Protein AF-A0A2N2FDG4-F1 (afdb_monomer)

Mean predicted aligned error: 5.02 Å

Solvent-accessible surface area (backbone atoms only — not comparable to full-atom values): 13632 Å² total; per-residue (Å²): 111,77,69,48,66,60,47,51,73,39,93,90,40,85,66,73,84,69,50,58,74,40,68,66,36,45,50,49,55,46,50,56,42,58,74,66,74,50,58,37,58,68,45,73,49,63,75,67,70,79,51,71,39,48,73,92,74,51,50,70,65,56,46,47,56,32,33,39,41,39,37,50,9,47,50,50,49,49,62,70,46,37,68,35,21,53,75,58,37,15,35,39,36,40,60,53,26,46,38,28,79,47,79,54,87,37,29,40,49,36,20,55,28,23,34,49,38,50,54,51,50,56,50,51,30,69,70,37,41,87,66,56,31,47,53,30,40,35,24,38,46,53,50,48,55,72,65,42,61,55,49,53,51,54,60,72,74,51,78,83,81,50,93,58,42,67,54,42,49,30,52,48,54,52,48,37,52,45,22,71,74,69,28,45,59,58,65,63,55,52,53,50,53,50,43,59,73,63,47,94,80,51,67,59,64,42,70,52,43,96,60,47,64,60,62,54,50,63,73,70,53,57,66,74,57,52,49,52,53,51,54,52,48,51,54,53,44,34,53,52,48,51,52,55,57,62,77,76,110

Structure (mmCIF, N/CA/C/O backbone):
data_AF-A0A2N2FDG4-F1
#
_entry.id   AF-A0A2N2FDG4-F1
#
loop_
_atom_site.group_PDB
_atom_site.id
_atom_site.type_symbol
_atom_site.label_atom_id
_atom_site.label_alt_id
_atom_site.label_comp_id
_atom_site.label_asym_id
_atom_site.label_entity_id
_atom_site.label_seq_id
_atom_site.pdbx_PDB_ins_code
_atom_site.Cartn_x
_atom_site.Cartn_y
_atom_site.Cartn_z
_atom_site.occupancy
_atom_site.B_iso_or_equiv
_atom_site.auth_seq_id
_atom_site.auth_comp_id
_atom_site.auth_asym_id
_atom_site.auth_atom_id
_atom_site.pdbx_PDB_model_num
ATOM 1 N N . MET A 1 1 ? 16.309 8.785 11.916 1.00 48.75 1 MET A N 1
ATOM 2 C CA . MET A 1 1 ? 16.326 9.669 13.108 1.00 48.75 1 MET A CA 1
ATOM 3 C C . MET A 1 1 ? 15.890 11.119 12.853 1.00 48.75 1 MET A C 1
ATOM 5 O O . MET A 1 1 ? 14.956 11.542 13.519 1.00 48.75 1 MET A O 1
ATOM 9 N N . ARG A 1 2 ? 16.463 11.888 11.902 1.00 60.16 2 ARG A N 1
ATOM 10 C CA . ARG A 1 2 ? 16.090 13.318 11.699 1.00 60.16 2 ARG A CA 1
ATOM 11 C C . ARG A 1 2 ? 14.593 13.583 11.432 1.00 60.16 2 ARG A C 1
ATOM 13 O O . ARG A 1 2 ? 14.072 14.580 11.913 1.00 60.16 2 ARG A O 1
ATOM 20 N N . ALA A 1 3 ? 13.898 12.699 10.709 1.00 70.38 3 ALA A N 1
ATOM 21 C CA . ALA A 1 3 ? 12.473 12.872 10.394 1.00 70.38 3 ALA A CA 1
ATOM 22 C C . ALA A 1 3 ? 11.545 12.678 11.611 1.00 70.38 3 ALA A C 1
ATOM 24 O O . ALA A 1 3 ? 10.598 13.440 11.784 1.00 70.38 3 ALA A O 1
ATOM 25 N N . LEU A 1 4 ? 11.839 11.708 12.487 1.00 78.75 4 LEU A N 1
ATOM 26 C CA . LEU A 1 4 ? 11.032 11.455 13.689 1.00 78.75 4 LEU A CA 1
ATOM 27 C C . LEU A 1 4 ? 11.131 12.626 14.679 1.00 78.75 4 LEU A C 1
ATOM 29 O O . LEU A 1 4 ? 10.112 13.080 15.187 1.00 78.75 4 LEU A O 1
ATOM 33 N N . GLY A 1 5 ? 12.331 13.186 14.866 1.00 76.88 5 GLY A N 1
ATOM 34 C CA . GLY A 1 5 ? 12.539 14.351 15.737 1.00 76.88 5 GLY A CA 1
ATOM 35 C C . GLY A 1 5 ? 11.880 15.648 15.243 1.00 76.88 5 GLY A C 1
ATOM 36 O O . GLY A 1 5 ? 11.676 16.573 16.023 1.00 76.88 5 GLY A O 1
ATOM 37 N N . ALA A 1 6 ? 11.531 15.744 13.956 1.00 82.94 6 ALA A N 1
ATOM 38 C CA . ALA A 1 6 ? 10.740 16.865 13.448 1.00 82.94 6 ALA A 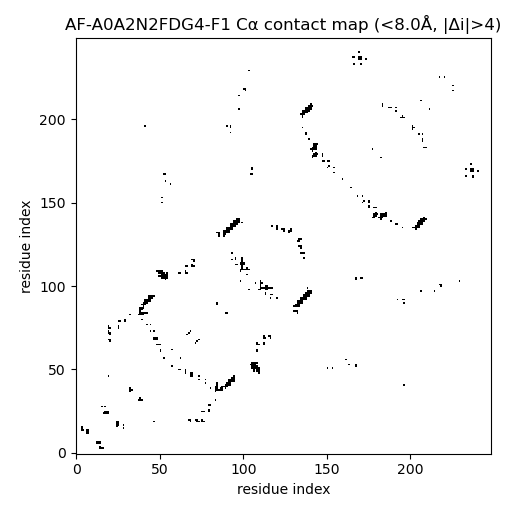CA 1
ATOM 39 C C . ALA A 1 6 ? 9.247 16.703 13.779 1.00 82.94 6 ALA A C 1
ATOM 41 O O . ALA A 1 6 ? 8.579 17.686 14.092 1.00 82.94 6 ALA A O 1
ATOM 42 N N . LEU A 1 7 ? 8.734 15.468 13.741 1.00 85.25 7 LEU A N 1
ATOM 43 C CA . LEU A 1 7 ? 7.332 15.156 14.029 1.00 85.25 7 LEU A CA 1
ATOM 44 C C . LEU A 1 7 ? 6.990 15.307 15.514 1.00 85.25 7 LEU A C 1
ATOM 46 O O . LEU A 1 7 ? 5.901 15.790 15.822 1.00 85.25 7 LEU A O 1
ATOM 50 N N . SER A 1 8 ? 7.928 14.980 16.411 1.00 83.75 8 SER A N 1
ATOM 51 C CA . SER A 1 8 ? 7.757 15.105 17.868 1.00 83.75 8 SER A CA 1
ATOM 52 C C . SER A 1 8 ? 7.554 16.543 18.357 1.00 83.75 8 SER A C 1
ATOM 54 O O . SER A 1 8 ? 7.166 16.746 19.502 1.00 83.75 8 SER A O 1
ATOM 56 N N . LYS A 1 9 ? 7.784 17.550 17.504 1.00 87.81 9 LYS A N 1
ATOM 57 C CA . LYS A 1 9 ? 7.481 18.957 17.811 1.00 87.81 9 LYS A CA 1
ATOM 58 C C . LYS A 1 9 ? 5.978 19.242 17.891 1.00 87.81 9 LYS A C 1
ATOM 60 O O . LYS A 1 9 ? 5.591 20.269 18.435 1.00 87.81 9 LYS A O 1
ATOM 65 N N . ASN A 1 10 ? 5.135 18.362 17.348 1.00 90.38 10 ASN A N 1
ATOM 66 C CA . ASN A 1 10 ? 3.683 18.481 17.445 1.00 90.38 10 ASN A CA 1
ATOM 67 C C . ASN A 1 10 ? 3.194 17.677 18.652 1.00 90.38 10 ASN A C 1
ATOM 69 O O . ASN A 1 10 ? 3.339 16.458 18.672 1.00 90.38 10 ASN A O 1
ATOM 73 N N . SER A 1 11 ? 2.554 18.336 19.620 1.00 90.12 11 SER A N 1
ATOM 74 C CA . SER A 1 11 ? 2.078 17.707 20.866 1.00 90.12 11 SER A CA 1
ATOM 75 C C . SER A 1 11 ? 1.112 16.535 20.651 1.00 90.12 11 SER A C 1
ATOM 77 O O . SER A 1 11 ? 1.064 15.617 21.464 1.00 90.12 11 SER A O 1
ATOM 79 N N . ASN A 1 12 ? 0.380 16.533 19.534 1.00 90.62 12 ASN A N 1
ATOM 80 C CA . ASN A 1 12 ? -0.585 15.488 19.180 1.00 90.62 12 ASN A CA 1
ATOM 81 C C . ASN A 1 12 ? 0.017 14.359 18.320 1.00 90.62 12 ASN A C 1
ATOM 83 O O . ASN A 1 12 ? -0.726 13.520 17.811 1.00 90.62 12 ASN A O 1
ATOM 87 N N . ILE A 1 13 ? 1.340 14.333 18.115 1.00 92.81 13 ILE A N 1
ATOM 88 C CA . ILE A 1 13 ? 2.025 13.313 17.313 1.00 92.81 13 ILE A CA 1
ATOM 89 C C . ILE A 1 13 ? 3.085 12.618 18.165 1.00 92.81 13 ILE A C 1
ATOM 91 O O . ILE A 1 13 ? 4.060 13.225 18.598 1.00 92.81 13 ILE A O 1
ATOM 95 N N . THR A 1 14 ? 2.931 11.306 18.341 1.00 91.44 14 THR A N 1
ATOM 96 C CA . THR A 1 14 ? 3.971 10.438 18.909 1.00 91.44 14 THR A CA 1
ATOM 97 C C . THR A 1 14 ? 4.660 9.686 17.764 1.00 91.44 14 THR A C 1
ATOM 99 O O . THR A 1 14 ? 4.075 8.735 17.245 1.00 91.44 14 THR A O 1
ATOM 102 N N . PRO A 1 15 ? 5.858 10.098 17.314 1.00 93.12 15 PRO A N 1
ATOM 103 C CA . PRO A 1 15 ? 6.593 9.356 16.298 1.00 93.12 15 PRO A CA 1
ATOM 104 C C . PRO A 1 15 ? 7.181 8.072 16.894 1.00 93.12 15 PRO A C 1
ATOM 106 O O . PRO A 1 15 ? 7.820 8.112 17.942 1.00 93.12 15 PRO A O 1
ATOM 109 N N . VAL A 1 16 ? 6.999 6.950 16.200 1.00 92.69 16 VAL A N 1
ATOM 110 C CA . VAL A 1 16 ? 7.550 5.641 16.578 1.00 92.69 16 VAL A CA 1
ATOM 111 C C . VAL A 1 16 ? 8.266 5.059 15.364 1.00 92.69 16 VAL A C 1
ATOM 113 O O . VAL A 1 16 ? 7.766 5.157 14.241 1.00 92.69 16 VAL A O 1
ATOM 116 N N . GLN A 1 17 ? 9.462 4.513 15.573 1.00 93.69 17 GLN A N 1
ATOM 117 C CA . GLN A 1 17 ? 10.154 3.734 14.550 1.00 93.69 17 GLN A CA 1
ATOM 118 C C . GLN A 1 17 ? 9.449 2.376 14.444 1.00 93.69 17 GLN A C 1
ATOM 120 O O . GLN A 1 17 ? 9.225 1.737 15.464 1.00 93.69 17 GLN A O 1
ATOM 125 N N . LEU A 1 18 ? 9.050 1.985 13.234 1.00 96.19 18 LEU A N 1
ATOM 126 C CA . LEU A 1 18 ? 8.330 0.737 12.994 1.00 96.19 18 LEU A CA 1
ATOM 127 C C . LEU A 1 18 ? 8.730 0.159 11.637 1.00 96.19 18 LEU A C 1
ATOM 129 O O . LEU A 1 18 ? 8.370 0.718 10.595 1.00 96.19 18 LEU A O 1
ATOM 133 N N . ASP A 1 19 ? 9.429 -0.969 11.656 1.00 97.50 19 ASP A N 1
ATOM 134 C CA . ASP A 1 19 ? 9.476 -1.918 10.554 1.00 97.50 19 ASP A CA 1
ATOM 135 C C . ASP A 1 19 ? 8.313 -2.913 10.693 1.00 97.50 19 ASP A C 1
ATOM 137 O O . ASP A 1 19 ? 8.211 -3.661 11.658 1.00 97.50 19 ASP A O 1
ATOM 141 N N . VAL A 1 20 ? 7.403 -2.930 9.716 1.00 97.69 20 VAL A N 1
ATOM 142 C CA . VAL A 1 20 ? 6.226 -3.820 9.733 1.00 97.69 20 VAL A CA 1
ATOM 143 C C . VAL A 1 20 ? 6.581 -5.299 9.542 1.00 97.69 20 VAL A C 1
ATOM 145 O O . VAL A 1 20 ? 5.705 -6.151 9.663 1.00 97.69 20 VAL A O 1
ATOM 148 N N . THR A 1 21 ? 7.833 -5.602 9.205 1.00 97.31 21 THR A N 1
ATOM 149 C CA . THR A 1 21 ? 8.363 -6.965 9.077 1.00 97.31 21 THR A CA 1
ATOM 150 C C . THR A 1 21 ? 9.022 -7.451 10.371 1.00 97.31 21 THR A C 1
ATOM 152 O O . THR A 1 21 ? 9.197 -8.656 10.551 1.00 97.31 21 THR A O 1
ATOM 155 N N . ASP A 1 22 ? 9.319 -6.536 11.300 1.00 98.06 22 ASP A N 1
ATOM 156 C CA . ASP A 1 22 ? 9.964 -6.828 12.575 1.00 98.06 22 ASP A CA 1
ATOM 157 C C . ASP A 1 22 ? 8.929 -6.978 13.703 1.00 98.06 22 ASP A C 1
ATOM 159 O O . ASP A 1 22 ? 8.072 -6.124 13.946 1.00 98.06 22 ASP A O 1
ATOM 163 N N . ARG A 1 23 ? 8.993 -8.109 14.408 1.00 96.19 23 ARG A N 1
ATOM 164 C CA . ARG A 1 23 ? 8.030 -8.445 15.465 1.00 96.19 23 ARG A CA 1
ATOM 165 C C . ARG A 1 23 ? 8.235 -7.638 16.741 1.00 96.19 23 ARG A C 1
ATOM 167 O O . ARG A 1 23 ? 7.249 -7.380 17.431 1.00 96.19 23 ARG A O 1
ATOM 174 N N . GLU A 1 24 ? 9.467 -7.254 17.049 1.00 97.44 24 GLU A N 1
ATOM 175 C CA . GLU A 1 24 ? 9.793 -6.465 18.234 1.00 97.44 24 GLU A CA 1
ATOM 176 C C . GLU A 1 24 ? 9.335 -5.018 18.055 1.00 97.44 24 GLU A C 1
ATOM 178 O O . GLU A 1 24 ? 8.702 -4.466 18.957 1.00 97.44 24 GLU A O 1
ATOM 183 N N . ASP A 1 25 ? 9.522 -4.444 16.863 1.00 97.94 25 ASP A N 1
ATOM 184 C CA . ASP A 1 25 ? 8.983 -3.119 16.529 1.00 97.94 25 ASP A CA 1
ATOM 185 C C . ASP A 1 25 ? 7.445 -3.100 16.643 1.00 97.94 25 ASP A C 1
ATOM 187 O O . ASP A 1 25 ? 6.852 -2.179 17.218 1.00 97.94 25 ASP A O 1
ATOM 191 N N . ILE A 1 26 ? 6.768 -4.146 16.151 1.00 98.00 26 ILE A N 1
ATOM 192 C CA . ILE A 1 26 ? 5.311 -4.296 16.297 1.00 98.00 26 ILE A CA 1
ATOM 193 C C . ILE A 1 26 ? 4.910 -4.425 17.778 1.00 98.00 26 ILE A C 1
ATOM 195 O O . ILE A 1 26 ? 3.921 -3.819 18.209 1.00 98.00 26 ILE A O 1
ATOM 199 N N . ALA A 1 27 ? 5.654 -5.205 18.566 1.00 96.81 27 ALA A N 1
ATOM 200 C CA . ALA A 1 27 ? 5.398 -5.386 19.992 1.00 96.81 27 ALA A CA 1
ATOM 201 C C . ALA A 1 27 ? 5.594 -4.084 20.787 1.00 96.81 27 ALA A C 1
ATOM 203 O O . ALA A 1 27 ? 4.813 -3.803 21.697 1.00 96.81 27 ALA A O 1
ATOM 204 N N . GLU A 1 28 ? 6.580 -3.261 20.425 1.00 96.50 28 GLU A N 1
ATOM 205 C CA . GLU A 1 28 ? 6.786 -1.926 20.993 1.00 96.50 28 GLU A CA 1
ATOM 206 C C . GLU A 1 28 ? 5.587 -1.013 20.712 1.00 96.50 28 GLU A C 1
ATOM 208 O O . GLU A 1 28 ? 5.011 -0.446 21.641 1.00 96.50 28 GLU A O 1
ATOM 213 N N . VAL A 1 29 ? 5.129 -0.932 19.458 1.00 96.00 29 VAL A N 1
ATOM 214 C CA . VAL A 1 29 ? 3.942 -0.133 19.099 1.00 96.00 29 VAL A CA 1
ATOM 215 C C . VAL A 1 29 ? 2.707 -0.590 19.878 1.00 96.00 29 VAL A C 1
ATOM 217 O O . VAL A 1 29 ? 1.938 0.245 20.365 1.00 96.00 29 VAL A O 1
ATOM 220 N N . LYS A 1 30 ? 2.529 -1.905 20.042 1.00 96.50 30 LYS A N 1
ATOM 221 C CA . LYS A 1 30 ? 1.459 -2.474 20.868 1.00 96.50 30 LYS A CA 1
ATOM 222 C C . LYS A 1 30 ? 1.563 -2.008 22.323 1.00 96.50 30 LYS A C 1
ATOM 224 O O . LYS A 1 30 ? 0.574 -1.495 22.841 1.00 96.50 30 LYS A O 1
ATOM 229 N N . ARG A 1 31 ? 2.743 -2.097 22.949 1.00 96.56 31 ARG A N 1
ATOM 230 C CA . ARG A 1 31 ? 2.974 -1.624 24.329 1.00 96.56 31 ARG A CA 1
ATOM 231 C C . ARG A 1 31 ? 2.698 -0.127 24.488 1.00 96.56 31 ARG A C 1
ATOM 233 O O . ARG A 1 31 ? 2.108 0.280 25.484 1.00 96.56 31 ARG A O 1
ATOM 240 N N . ILE A 1 32 ? 3.057 0.691 23.497 1.00 94.56 32 ILE A N 1
ATOM 241 C CA . ILE A 1 32 ? 2.773 2.135 23.502 1.00 94.56 32 ILE A CA 1
ATOM 242 C C . ILE A 1 32 ? 1.263 2.405 23.496 1.00 94.56 32 ILE A C 1
ATOM 244 O O . ILE A 1 32 ? 0.792 3.278 24.226 1.00 94.56 32 ILE A O 1
ATOM 248 N N . ILE A 1 33 ? 0.494 1.685 22.673 1.00 94.69 33 ILE A N 1
ATOM 249 C CA . ILE A 1 33 ? -0.968 1.840 22.612 1.00 94.69 33 ILE A CA 1
ATOM 250 C C . ILE A 1 33 ? -1.613 1.344 23.912 1.00 94.69 33 ILE A C 1
ATOM 252 O O . ILE A 1 33 ? -2.457 2.043 24.470 1.00 94.69 33 ILE A O 1
ATOM 256 N N . GLU A 1 34 ? -1.167 0.197 24.434 1.00 95.44 34 GLU A N 1
ATOM 257 C CA . GLU A 1 34 ? -1.611 -0.345 25.726 1.00 95.44 34 GLU A CA 1
ATOM 258 C C . GLU A 1 34 ? -1.374 0.644 26.870 1.00 95.44 34 GLU A C 1
ATOM 260 O O . GLU A 1 34 ? -2.292 0.926 27.636 1.00 95.44 34 GLU A O 1
ATOM 265 N N . GLY A 1 35 ? -0.176 1.231 26.949 1.00 95.00 35 GLY A N 1
ATOM 266 C CA . GLY A 1 35 ? 0.190 2.189 27.994 1.00 95.00 35 GLY A CA 1
ATOM 267 C C . GLY A 1 35 ? -0.625 3.485 27.970 1.00 95.00 35 GLY A C 1
ATOM 268 O O . GLY A 1 35 ? -0.767 4.135 29.003 1.00 95.00 35 GLY A O 1
ATOM 269 N N . LYS A 1 36 ? -1.210 3.855 26.822 1.00 91.56 36 LYS A N 1
ATOM 270 C CA . LYS A 1 36 ? -2.145 4.991 26.738 1.00 91.56 36 LYS A CA 1
ATOM 271 C C . LYS A 1 36 ? -3.517 4.664 27.331 1.00 91.56 36 LYS A C 1
ATOM 273 O O . LYS A 1 36 ? -4.281 5.585 27.602 1.00 91.56 36 LYS A O 1
ATOM 278 N N . GLY A 1 37 ? -3.862 3.382 27.483 1.00 89.94 37 GLY A N 1
ATOM 279 C CA . GLY A 1 37 ? -5.186 2.936 27.934 1.00 89.94 37 GLY A CA 1
ATOM 280 C C . GLY A 1 37 ? -6.325 3.302 26.974 1.00 89.94 37 GLY A C 1
ATOM 281 O O . GLY A 1 37 ? -7.498 3.115 27.290 1.00 89.94 37 GLY A O 1
ATOM 282 N N . THR A 1 38 ? -5.992 3.832 25.796 1.00 85.94 38 THR A N 1
ATOM 283 C CA . THR A 1 38 ? -6.942 4.197 24.749 1.00 85.94 38 THR A CA 1
ATOM 284 C C . THR A 1 38 ? -7.005 3.078 23.722 1.00 85.94 38 THR A C 1
ATOM 286 O O . THR A 1 38 ? -5.963 2.589 23.286 1.00 85.94 38 THR A O 1
ATOM 289 N N . GLY A 1 39 ? -8.203 2.720 23.257 1.00 94.00 39 GLY A N 1
ATOM 290 C CA . GLY A 1 39 ? -8.316 1.903 22.047 1.00 94.00 39 GLY A CA 1
ATOM 291 C C . GLY A 1 39 ? -7.750 2.623 20.812 1.00 94.00 39 GLY A C 1
ATOM 292 O O . GLY A 1 39 ? -7.376 3.796 20.864 1.00 94.00 39 GLY A O 1
ATOM 293 N N . LEU A 1 40 ? -7.710 1.934 19.671 1.00 97.38 40 LEU A N 1
ATOM 294 C CA . LEU A 1 40 ? -7.144 2.462 18.428 1.00 97.38 40 LEU A CA 1
ATOM 295 C C . LEU A 1 40 ? -8.254 2.791 17.429 1.00 97.38 40 LEU A C 1
ATOM 297 O O . LEU A 1 40 ? -8.765 1.918 16.734 1.00 97.38 40 LEU A O 1
ATOM 301 N N . PHE A 1 41 ? -8.619 4.069 17.319 1.00 97.69 41 PHE A N 1
ATOM 302 C CA . PHE A 1 41 ? -9.713 4.477 16.430 1.00 97.69 41 PHE A CA 1
ATOM 303 C C . PHE A 1 41 ? -9.429 4.197 14.946 1.00 97.69 41 PHE A C 1
ATOM 305 O O . PHE A 1 41 ? -10.341 3.848 14.196 1.00 97.69 41 PHE A O 1
ATOM 312 N N . GLY A 1 42 ? -8.177 4.342 14.510 1.00 97.75 42 GLY A N 1
ATOM 313 C CA . GLY A 1 42 ? -7.795 4.195 13.111 1.00 97.75 42 GLY A CA 1
ATOM 314 C C . GLY A 1 42 ? -6.418 3.566 12.945 1.00 97.75 42 GLY A C 1
ATOM 315 O O . GLY A 1 42 ? -5.457 4.027 13.553 1.00 97.75 42 GLY A O 1
ATOM 316 N N . LEU A 1 43 ? -6.316 2.566 12.072 1.00 98.50 43 LEU A N 1
ATOM 317 C CA . LEU A 1 43 ? -5.058 2.023 11.561 1.00 98.50 43 LEU A CA 1
ATOM 318 C C . LEU A 1 43 ? -4.950 2.344 10.069 1.00 98.50 43 LEU A C 1
ATOM 320 O O . LEU A 1 43 ? -5.849 2.005 9.305 1.00 98.50 43 LEU A O 1
ATOM 324 N N . VAL A 1 44 ? -3.851 2.966 9.639 1.00 98.62 44 VAL A N 1
ATOM 325 C CA . VAL A 1 44 ? -3.569 3.210 8.216 1.00 98.62 44 VAL A CA 1
ATOM 326 C C . VAL A 1 44 ? -2.373 2.362 7.795 1.00 98.62 44 VAL A C 1
ATOM 328 O O . VAL A 1 44 ? -1.222 2.717 8.042 1.00 98.62 44 VAL A O 1
ATOM 331 N N . ASN A 1 45 ? -2.648 1.247 7.124 1.00 98.56 45 ASN A N 1
ATOM 332 C CA . ASN A 1 45 ? -1.636 0.381 6.529 1.00 98.56 45 ASN A CA 1
ATOM 333 C C . ASN A 1 45 ? -1.092 1.031 5.250 1.00 98.56 45 ASN A C 1
ATOM 335 O O . ASN A 1 45 ? -1.578 0.778 4.147 1.00 98.56 45 ASN A O 1
ATOM 339 N N . ASN A 1 46 ? -0.116 1.927 5.426 1.00 97.50 46 ASN A N 1
ATOM 340 C CA . ASN A 1 46 ? 0.512 2.699 4.349 1.00 97.50 46 ASN A CA 1
ATOM 341 C C . ASN A 1 46 ? 1.892 2.175 3.925 1.00 97.50 46 ASN A C 1
ATOM 343 O O . ASN A 1 46 ? 2.320 2.454 2.805 1.00 97.50 46 ASN A O 1
ATOM 347 N N . ALA A 1 47 ? 2.603 1.467 4.808 1.00 95.44 47 ALA A N 1
ATOM 348 C CA . ALA A 1 47 ? 3.936 0.955 4.508 1.00 95.44 47 ALA A CA 1
ATOM 349 C C . ALA A 1 47 ? 3.915 0.114 3.222 1.00 95.44 47 ALA A C 1
ATOM 351 O O . ALA A 1 47 ? 3.025 -0.709 3.008 1.00 95.44 47 ALA A O 1
ATOM 352 N N . GLY A 1 48 ? 4.885 0.356 2.346 1.00 93.69 48 GLY A N 1
ATOM 353 C CA . GLY A 1 48 ? 4.983 -0.357 1.087 1.00 93.69 48 GLY A CA 1
ATOM 354 C C . GLY A 1 48 ? 6.277 -0.057 0.351 1.00 93.69 48 GLY A C 1
ATOM 355 O O . GLY A 1 48 ? 6.797 1.060 0.395 1.00 93.69 48 GLY A O 1
ATOM 356 N N . ILE A 1 49 ? 6.776 -1.068 -0.346 1.00 92.94 49 ILE A N 1
ATOM 357 C CA . ILE A 1 49 ? 7.914 -0.980 -1.255 1.00 92.94 49 ILE A CA 1
ATOM 358 C C . ILE A 1 49 ? 7.503 -1.399 -2.665 1.00 92.94 49 ILE A C 1
ATOM 360 O O . ILE A 1 49 ? 6.424 -1.963 -2.892 1.00 92.94 49 ILE A O 1
ATOM 364 N N . THR A 1 50 ? 8.391 -1.117 -3.612 1.00 90.81 50 THR A N 1
ATOM 365 C CA . THR A 1 50 ? 8.246 -1.490 -5.014 1.00 90.81 50 THR A CA 1
ATOM 366 C C . THR A 1 50 ? 9.556 -2.088 -5.497 1.00 90.81 50 THR A C 1
ATOM 368 O O . THR A 1 50 ? 10.582 -1.410 -5.527 1.00 90.81 50 THR A O 1
ATOM 371 N N . LYS A 1 51 ? 9.497 -3.353 -5.895 1.00 88.94 51 LYS A N 1
ATOM 372 C CA . LYS A 1 51 ? 10.502 -4.051 -6.686 1.00 88.94 51 LYS A CA 1
ATOM 373 C C . LYS A 1 51 ? 10.040 -4.040 -8.142 1.00 88.94 51 LYS A C 1
ATOM 375 O O . LYS A 1 51 ? 8.948 -4.520 -8.457 1.00 88.94 51 LYS A O 1
ATOM 380 N N . ALA A 1 52 ? 10.842 -3.425 -9.003 1.00 87.00 52 ALA A N 1
ATOM 381 C CA . ALA A 1 52 ? 10.609 -3.359 -10.441 1.00 87.00 52 ALA A CA 1
ATOM 382 C C . ALA A 1 52 ? 11.523 -4.356 -11.162 1.00 87.00 52 ALA A C 1
ATOM 384 O O . ALA A 1 52 ? 12.610 -4.664 -10.684 1.00 87.00 52 ALA A O 1
ATOM 385 N N . GLY A 1 53 ? 11.070 -4.852 -12.306 1.00 87.19 53 GLY A N 1
ATOM 386 C CA . GLY A 1 53 ? 11.780 -5.836 -13.113 1.00 87.19 53 GLY A CA 1
ATOM 387 C C . GLY A 1 53 ? 10.825 -6.683 -13.946 1.00 87.19 53 GLY A C 1
ATOM 388 O O . GLY A 1 53 ? 9.634 -6.812 -13.634 1.00 87.19 53 GLY A O 1
ATOM 389 N N . ALA A 1 54 ? 11.342 -7.261 -15.029 1.00 91.12 54 ALA A N 1
ATOM 390 C CA . ALA A 1 54 ? 10.626 -8.308 -15.743 1.00 91.12 54 ALA A CA 1
ATOM 391 C C . ALA A 1 54 ? 10.478 -9.522 -14.824 1.00 91.12 54 ALA A C 1
ATOM 393 O O . ALA A 1 54 ? 11.435 -9.918 -14.170 1.00 91.12 54 ALA A O 1
ATOM 394 N N . LEU A 1 55 ? 9.294 -10.138 -14.782 1.00 92.00 55 LEU A N 1
ATOM 395 C CA . LEU A 1 55 ? 9.048 -11.272 -13.882 1.00 92.00 55 LEU A CA 1
ATOM 396 C C . LEU A 1 55 ? 10.007 -12.449 -14.115 1.00 92.00 55 LEU A C 1
ATOM 398 O O . LEU A 1 55 ? 10.252 -13.198 -13.181 1.00 92.00 55 LEU A O 1
ATOM 402 N N . MET A 1 56 ? 10.544 -12.600 -15.329 1.00 93.81 56 MET A N 1
ATOM 403 C CA . MET A 1 56 ? 11.516 -13.651 -15.662 1.00 93.81 56 MET A CA 1
ATOM 404 C C . MET A 1 56 ? 12.946 -13.338 -15.198 1.00 93.81 56 MET A C 1
ATOM 406 O O . MET A 1 56 ? 13.769 -14.244 -15.174 1.00 93.81 56 MET A O 1
ATOM 410 N N . ASP A 1 57 ? 13.225 -12.093 -14.800 1.00 91.06 57 ASP A N 1
ATOM 411 C CA . ASP A 1 57 ? 14.532 -11.668 -14.275 1.00 91.06 57 ASP A CA 1
ATOM 412 C C . ASP A 1 57 ? 14.508 -11.434 -12.756 1.00 91.06 57 ASP A C 1
ATOM 414 O O . ASP A 1 57 ? 15.553 -11.307 -12.122 1.00 91.06 57 ASP A O 1
ATOM 418 N N . VAL A 1 58 ? 13.318 -11.312 -12.162 1.00 90.69 58 VAL A N 1
ATOM 419 C CA . VAL A 1 58 ? 13.161 -11.028 -10.733 1.00 90.69 58 VAL A CA 1
ATOM 420 C C . VAL A 1 58 ? 13.460 -12.288 -9.922 1.00 90.69 58 VAL A C 1
ATOM 422 O O . VAL A 1 58 ? 12.859 -13.339 -10.146 1.00 90.69 58 VAL A O 1
ATOM 425 N N . SER A 1 59 ? 14.349 -12.162 -8.934 1.00 93.56 59 SER A N 1
ATOM 426 C CA . SER A 1 59 ? 14.656 -13.241 -7.994 1.00 93.56 59 SER A CA 1
ATOM 427 C C . SER A 1 59 ? 13.448 -13.592 -7.117 1.00 93.56 59 SER A C 1
ATOM 429 O O . SER A 1 59 ? 12.589 -12.753 -6.818 1.00 93.56 59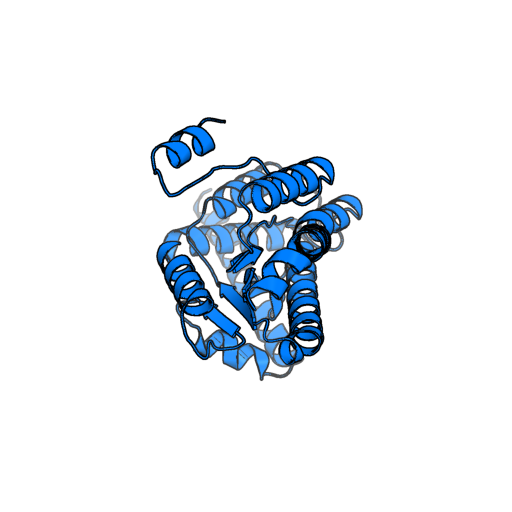 SER A O 1
ATOM 431 N N . VAL A 1 60 ? 13.390 -14.836 -6.640 1.00 96.19 60 VAL A N 1
ATOM 432 C CA . VAL A 1 60 ? 12.354 -15.245 -5.679 1.00 96.19 60 VAL A CA 1
ATOM 433 C C . VAL A 1 60 ? 12.488 -14.439 -4.384 1.00 96.19 60 VAL A C 1
ATOM 435 O O . VAL A 1 60 ? 11.489 -14.105 -3.754 1.00 96.19 60 VAL A O 1
ATOM 438 N N . GLU A 1 61 ? 13.706 -14.076 -4.002 1.00 96.31 61 GLU A N 1
ATOM 439 C CA . GLU A 1 61 ? 14.032 -13.286 -2.818 1.00 96.31 61 GLU A CA 1
ATOM 440 C C . GLU A 1 61 ? 13.469 -11.865 -2.923 1.00 96.31 61 GLU A C 1
ATOM 442 O O . GLU A 1 61 ? 12.849 -11.384 -1.975 1.00 96.31 61 GLU A O 1
ATOM 447 N N . ASP A 1 62 ? 13.584 -11.216 -4.084 1.00 93.56 62 ASP A N 1
ATOM 448 C CA . ASP A 1 62 ? 12.962 -9.910 -4.324 1.00 93.56 62 ASP A CA 1
ATOM 449 C C . ASP A 1 62 ? 11.435 -9.997 -4.330 1.00 93.56 62 ASP A C 1
ATOM 451 O O . ASP A 1 62 ? 10.760 -9.121 -3.780 1.00 93.56 62 ASP A O 1
ATOM 455 N N . MET A 1 63 ? 10.881 -11.068 -4.907 1.00 96.06 63 MET A N 1
ATOM 456 C CA . MET A 1 63 ? 9.444 -11.335 -4.863 1.00 96.06 63 MET A CA 1
ATOM 457 C C . MET A 1 63 ? 8.960 -11.546 -3.419 1.00 96.06 63 MET A C 1
ATOM 459 O O . MET A 1 63 ? 7.940 -10.980 -3.023 1.00 96.06 63 MET A O 1
ATOM 463 N N . ARG A 1 64 ? 9.703 -12.297 -2.597 1.00 97.88 64 ARG A N 1
ATOM 464 C CA . ARG A 1 64 ? 9.412 -12.476 -1.166 1.00 97.88 64 ARG A CA 1
ATOM 465 C C . ARG A 1 64 ? 9.494 -11.154 -0.420 1.00 97.88 64 ARG A C 1
ATOM 467 O O . ARG A 1 64 ? 8.529 -10.799 0.242 1.00 97.88 64 ARG A O 1
ATOM 474 N N . ALA A 1 65 ? 10.575 -10.391 -0.580 1.00 96.62 65 ALA A N 1
ATOM 475 C CA . ALA A 1 65 ? 10.752 -9.099 0.085 1.00 96.62 65 ALA A CA 1
ATOM 476 C C . ALA A 1 65 ? 9.605 -8.122 -0.230 1.00 96.62 65 ALA A C 1
ATOM 478 O O . ALA A 1 65 ? 9.109 -7.422 0.652 1.00 96.62 65 ALA A O 1
ATOM 479 N N . GLN A 1 66 ? 9.141 -8.108 -1.484 1.00 96.88 66 GLN A N 1
ATOM 480 C CA . GLN A 1 66 ? 7.978 -7.334 -1.910 1.00 96.88 66 GLN A CA 1
ATOM 481 C C . GLN A 1 66 ? 6.706 -7.709 -1.129 1.00 96.88 66 GLN A C 1
ATOM 483 O O . GLN A 1 66 ? 5.968 -6.818 -0.704 1.00 96.88 66 GLN A O 1
ATOM 488 N N . PHE A 1 67 ? 6.439 -9.005 -0.945 1.00 98.50 67 PHE A N 1
ATOM 489 C CA . PHE A 1 67 ? 5.283 -9.500 -0.189 1.00 98.50 67 PHE A CA 1
ATOM 490 C C . PHE A 1 67 ? 5.445 -9.335 1.323 1.00 98.50 67 PHE A C 1
ATOM 492 O O . PHE A 1 67 ? 4.459 -9.047 2.004 1.00 98.50 67 PHE A O 1
ATOM 499 N N . GLU A 1 68 ? 6.672 -9.456 1.828 1.00 98.44 68 GLU A N 1
ATOM 500 C CA . GLU A 1 68 ? 6.996 -9.331 3.247 1.00 98.44 68 GLU A CA 1
ATOM 501 C C . GLU A 1 68 ? 6.541 -7.983 3.794 1.00 98.44 68 GLU A C 1
ATOM 503 O O . GLU A 1 68 ? 5.836 -7.926 4.794 1.00 98.44 68 GLU A O 1
ATOM 508 N N . VAL A 1 69 ? 6.814 -6.894 3.075 1.00 98.25 69 VAL A N 1
ATOM 509 C CA . VAL A 1 69 ? 6.352 -5.563 3.486 1.00 98.25 69 VAL A CA 1
ATOM 510 C C . VAL A 1 69 ? 4.888 -5.327 3.102 1.00 98.25 69 VAL A C 1
ATOM 512 O O . VAL A 1 69 ? 4.083 -4.911 3.935 1.00 98.25 69 VAL A O 1
ATOM 515 N N . ASN A 1 70 ? 4.522 -5.558 1.835 1.00 98.38 70 ASN A N 1
ATOM 516 C CA . ASN A 1 70 ? 3.246 -5.066 1.299 1.00 98.38 70 ASN A CA 1
ATOM 517 C C . ASN A 1 70 ? 2.027 -5.906 1.698 1.00 98.38 70 ASN A C 1
ATOM 519 O O . ASN A 1 70 ? 0.903 -5.428 1.529 1.00 98.38 70 ASN A O 1
ATOM 523 N N . LEU A 1 71 ? 2.229 -7.135 2.179 1.00 98.62 71 LEU A N 1
ATOM 524 C CA . LEU A 1 71 ? 1.147 -8.034 2.572 1.00 98.62 71 LEU A CA 1
ATOM 525 C C . LEU A 1 71 ? 1.375 -8.641 3.956 1.00 98.62 71 LEU A C 1
ATOM 527 O O . LEU A 1 71 ? 0.526 -8.472 4.830 1.00 98.62 71 LEU A O 1
ATOM 531 N N . PHE A 1 72 ? 2.495 -9.332 4.179 1.00 98.62 72 PHE A N 1
ATOM 532 C CA . PHE A 1 72 ? 2.716 -10.017 5.455 1.00 98.62 72 PHE A CA 1
ATOM 533 C C . PHE A 1 72 ? 2.878 -9.018 6.598 1.00 98.62 72 PHE A C 1
ATOM 535 O O . PHE A 1 72 ? 2.228 -9.178 7.627 1.00 98.62 72 PHE A O 1
ATOM 542 N N . GLY A 1 73 ? 3.610 -7.925 6.397 1.00 98.56 73 GLY A N 1
ATOM 543 C CA . GLY A 1 73 ? 3.717 -6.844 7.372 1.00 98.56 73 GLY A CA 1
ATOM 544 C C . GLY A 1 73 ? 2.372 -6.186 7.675 1.00 98.56 73 GLY A C 1
ATOM 545 O O . GLY A 1 73 ? 2.036 -5.976 8.840 1.00 98.56 73 GLY A O 1
ATOM 546 N N . VAL A 1 74 ? 1.535 -5.970 6.650 1.00 98.56 74 VAL A N 1
ATOM 547 C CA . VAL A 1 74 ? 0.145 -5.503 6.821 1.00 98.56 74 VAL A CA 1
ATOM 548 C C . VAL A 1 74 ? -0.657 -6.472 7.689 1.00 98.56 74 VAL A C 1
ATOM 550 O O . VAL A 1 74 ? -1.362 -6.040 8.604 1.00 98.56 74 VAL A O 1
ATOM 553 N N . HIS A 1 75 ? -0.557 -7.776 7.434 1.00 98.62 75 HIS A N 1
ATOM 554 C CA . HIS A 1 75 ? -1.245 -8.784 8.234 1.00 98.62 75 HIS A CA 1
ATOM 555 C C . HIS A 1 75 ? -0.752 -8.797 9.687 1.00 98.62 75 HIS A C 1
ATOM 557 O O . HIS A 1 75 ? -1.573 -8.774 10.606 1.00 98.62 75 HIS A O 1
ATOM 563 N N . GLN A 1 76 ? 0.567 -8.770 9.896 1.00 98.44 76 GLN A N 1
ATOM 564 C CA . GLN A 1 76 ? 1.196 -8.795 11.216 1.00 98.44 76 GLN A CA 1
ATOM 565 C C . GLN A 1 76 ? 0.749 -7.610 12.081 1.00 98.44 76 GLN A C 1
ATOM 567 O O . GLN A 1 76 ? 0.195 -7.825 13.163 1.00 98.44 76 GLN A O 1
ATOM 572 N N . ILE A 1 77 ? 0.899 -6.371 11.592 1.00 98.44 77 ILE A N 1
ATOM 573 C CA . ILE A 1 77 ? 0.516 -5.174 12.358 1.00 98.44 77 ILE A CA 1
ATOM 574 C C . ILE A 1 77 ? -1.000 -5.100 12.580 1.00 98.44 77 ILE A C 1
ATOM 576 O O . ILE A 1 77 ? -1.452 -4.779 13.679 1.00 98.44 77 ILE A O 1
ATOM 580 N N . THR A 1 78 ? -1.805 -5.459 11.571 1.00 98.56 78 THR A N 1
ATOM 581 C CA . THR A 1 78 ? -3.272 -5.450 11.692 1.00 98.56 78 THR A CA 1
ATOM 582 C C . THR A 1 78 ? -3.721 -6.432 12.766 1.00 98.56 78 THR A C 1
ATOM 584 O O . THR A 1 78 ? -4.494 -6.056 13.642 1.00 98.56 78 THR A O 1
ATOM 587 N N . ARG A 1 79 ? -3.207 -7.666 12.749 1.00 98.19 79 ARG A N 1
ATOM 588 C CA . ARG A 1 79 ? -3.535 -8.688 13.747 1.00 98.19 79 ARG A CA 1
ATOM 589 C C . ARG A 1 79 ? -3.088 -8.278 15.151 1.00 98.19 79 ARG A C 1
ATOM 591 O O . ARG A 1 79 ? -3.855 -8.453 16.093 1.00 98.19 79 ARG A O 1
ATOM 598 N N . ALA A 1 80 ? -1.880 -7.735 15.295 1.00 98.25 80 ALA A N 1
ATOM 599 C CA . ALA A 1 80 ? -1.345 -7.319 16.591 1.00 98.25 80 ALA A CA 1
ATOM 600 C C . ALA A 1 80 ? -2.164 -6.188 17.234 1.00 98.25 80 ALA A C 1
ATOM 602 O O . ALA A 1 80 ? -2.366 -6.188 18.448 1.00 98.25 80 ALA A O 1
ATOM 603 N N . LEU A 1 81 ? -2.654 -5.244 16.423 1.00 98.31 81 LEU A N 1
ATOM 604 C CA . LEU A 1 81 ? -3.390 -4.073 16.901 1.00 98.31 81 LEU A CA 1
ATOM 605 C C . LEU A 1 81 ? -4.916 -4.242 16.889 1.00 98.31 81 LEU A C 1
ATOM 607 O O . LEU A 1 81 ? -5.627 -3.405 17.448 1.00 98.31 81 LEU A O 1
ATOM 611 N N . PHE A 1 82 ? -5.435 -5.316 16.286 1.00 98.38 82 PHE A N 1
ATOM 612 C CA . PHE A 1 82 ? -6.872 -5.549 16.145 1.00 98.38 82 PHE A CA 1
ATOM 613 C C . PHE A 1 82 ? -7.663 -5.473 17.462 1.00 98.38 82 PHE A C 1
ATOM 615 O O . PHE A 1 82 ? -8.722 -4.844 17.439 1.00 98.38 82 PHE A O 1
ATOM 622 N N . PRO A 1 83 ? -7.189 -6.006 18.610 1.00 97.62 83 PRO A N 1
ATOM 623 C CA . PRO A 1 83 ? -7.927 -5.891 19.870 1.00 97.62 83 PRO A CA 1
ATOM 624 C C . PRO A 1 83 ? -8.269 -4.439 20.250 1.00 97.62 83 PRO A C 1
ATOM 626 O O . PRO A 1 83 ? -9.407 -4.153 20.621 1.00 97.62 83 PRO A O 1
ATOM 629 N N . PHE A 1 84 ? -7.333 -3.500 20.065 1.00 98.31 84 PHE A N 1
ATOM 630 C CA . PHE A 1 84 ? -7.555 -2.076 20.359 1.00 98.31 84 PHE A CA 1
ATOM 631 C C . PHE A 1 84 ? -8.517 -1.423 19.374 1.00 98.31 84 PHE A C 1
ATOM 633 O O . PHE A 1 84 ? -9.268 -0.526 19.751 1.00 98.31 84 PHE A O 1
ATOM 640 N N . ILE A 1 85 ? -8.489 -1.854 18.110 1.00 98.44 85 ILE A N 1
ATOM 641 C CA . ILE A 1 85 ? -9.397 -1.358 17.070 1.00 98.44 85 ILE A CA 1
ATOM 642 C C . ILE A 1 85 ? -10.819 -1.834 17.352 1.00 98.44 85 ILE A C 1
ATOM 644 O O . ILE A 1 85 ? -11.767 -1.051 17.274 1.00 98.44 85 ILE A O 1
ATOM 648 N N . LEU A 1 86 ? -10.967 -3.108 17.713 1.00 98.12 86 LEU A N 1
ATOM 649 C CA . LEU A 1 86 ? -12.247 -3.724 18.027 1.00 98.12 86 LEU A CA 1
ATOM 650 C C . LEU A 1 86 ? -12.908 -3.066 19.245 1.00 98.12 86 LEU A C 1
ATOM 652 O O . LEU A 1 86 ? -14.096 -2.753 19.183 1.00 98.12 86 LEU A O 1
ATOM 656 N N . GLN A 1 87 ? -12.137 -2.786 20.303 1.00 97.38 87 GLN A N 1
ATOM 657 C CA . GLN A 1 87 ? -12.619 -2.141 21.533 1.00 97.38 87 GLN A CA 1
ATOM 658 C C . GLN A 1 87 ? -13.400 -0.846 21.264 1.00 97.38 87 GLN A C 1
ATOM 660 O O . GLN A 1 87 ? -14.389 -0.566 21.938 1.00 97.38 87 GLN A O 1
ATOM 665 N N . VAL A 1 88 ? -12.974 -0.065 20.267 1.00 97.38 88 VAL A N 1
ATOM 666 C CA . VAL A 1 88 ? -13.586 1.230 19.920 1.00 97.38 88 VAL A CA 1
ATOM 667 C C . VAL A 1 88 ? -14.383 1.191 18.618 1.00 97.38 88 VAL A C 1
ATOM 669 O O . VAL A 1 88 ? -14.792 2.244 18.130 1.00 97.38 88 VAL A O 1
ATOM 672 N N . LYS A 1 89 ? -14.600 -0.000 18.037 1.00 97.69 89 LYS A N 1
ATOM 673 C CA . LYS A 1 89 ? -15.247 -0.182 16.723 1.00 97.69 89 LYS A CA 1
ATOM 674 C C . LYS A 1 89 ? -14.629 0.744 15.665 1.00 97.69 89 LYS A C 1
ATOM 676 O O . LYS A 1 89 ? -15.316 1.483 14.958 1.00 97.69 89 LYS A O 1
ATOM 681 N N . GLY A 1 90 ? -13.298 0.740 15.637 1.00 97.69 90 GLY A N 1
ATOM 682 C CA . GLY A 1 90 ? -12.478 1.635 14.835 1.00 97.69 90 GLY A CA 1
ATOM 683 C C . GLY A 1 90 ? -12.479 1.301 13.344 1.00 97.69 90 GLY A C 1
ATOM 684 O O . GLY A 1 90 ? -13.408 0.708 12.784 1.00 97.69 90 GLY A O 1
ATOM 685 N N . ARG A 1 91 ? -11.417 1.734 12.663 1.00 98.44 91 ARG A N 1
ATOM 686 C CA . ARG A 1 91 ? -11.311 1.685 11.203 1.00 98.44 91 ARG A CA 1
ATOM 687 C C . ARG A 1 91 ? -9.925 1.254 10.755 1.00 98.44 91 ARG A C 1
ATOM 689 O O . ARG A 1 91 ? -8.924 1.661 11.333 1.00 98.44 91 ARG A O 1
ATOM 696 N N . ILE A 1 92 ? -9.868 0.488 9.675 1.00 98.75 92 ILE A N 1
ATOM 697 C CA . ILE A 1 92 ? -8.631 0.063 9.026 1.00 98.75 92 ILE A CA 1
ATOM 698 C C . ILE A 1 92 ? -8.636 0.607 7.599 1.00 98.75 92 ILE A C 1
ATOM 700 O O . ILE A 1 92 ? -9.525 0.302 6.805 1.00 98.75 92 ILE A O 1
ATOM 704 N N . VAL A 1 93 ? -7.644 1.424 7.269 1.00 98.81 93 VAL A N 1
ATOM 705 C CA . VAL A 1 93 ? -7.422 1.962 5.928 1.00 98.81 93 VAL A CA 1
ATOM 706 C C . VAL A 1 93 ? -6.253 1.219 5.298 1.00 98.81 93 VAL A C 1
ATOM 708 O O . VAL A 1 93 ? -5.158 1.189 5.854 1.00 98.81 93 VAL A O 1
ATOM 711 N N . MET A 1 94 ? -6.482 0.636 4.128 1.00 98.56 94 MET A N 1
ATOM 712 C CA . MET A 1 94 ? -5.481 -0.100 3.361 1.00 98.56 94 MET A CA 1
ATOM 713 C C . MET A 1 94 ? -5.010 0.754 2.186 1.00 98.56 94 MET A C 1
ATOM 715 O O . MET A 1 94 ? -5.814 1.136 1.330 1.00 98.56 94 MET A O 1
ATOM 719 N N . MET A 1 95 ? -3.710 1.055 2.133 1.00 98.00 95 MET A N 1
ATOM 720 C CA . MET A 1 95 ? -3.118 1.774 1.008 1.00 98.00 95 MET A CA 1
ATOM 721 C C . MET A 1 95 ? -2.803 0.799 -0.129 1.00 98.00 95 MET A C 1
ATOM 723 O O . MET A 1 95 ? -1.742 0.168 -0.175 1.00 98.00 95 MET A O 1
ATOM 727 N N . SER A 1 96 ? -3.746 0.665 -1.053 1.00 96.56 96 SER A N 1
ATOM 728 C CA . SER A 1 96 ? -3.604 -0.116 -2.278 1.00 96.56 96 SER A CA 1
ATOM 729 C C . SER A 1 96 ? -2.921 0.720 -3.374 1.00 96.56 96 SER A C 1
ATOM 731 O O . SER A 1 96 ? -1.993 1.482 -3.100 1.00 96.56 96 SER A O 1
ATOM 733 N N . SER A 1 97 ? -3.315 0.527 -4.628 1.00 94.19 97 SER A N 1
ATOM 734 C CA . SER A 1 97 ? -2.823 1.218 -5.818 1.00 94.19 97 SER A CA 1
ATOM 735 C C . SER A 1 97 ? -3.797 0.958 -6.963 1.00 94.19 97 SER A C 1
ATOM 737 O O . SER A 1 97 ? -4.506 -0.044 -6.957 1.00 94.19 97 SER A O 1
ATOM 739 N N . ASP A 1 98 ? -3.746 1.764 -8.018 1.00 91.62 98 ASP A N 1
ATOM 740 C CA . ASP A 1 98 ? -4.245 1.337 -9.333 1.00 91.62 98 ASP A CA 1
ATOM 741 C C . ASP A 1 98 ? -3.681 -0.031 -9.774 1.00 91.62 98 ASP A C 1
ATOM 743 O O . ASP A 1 98 ? -4.381 -0.870 -10.337 1.00 91.62 98 ASP A O 1
ATOM 747 N N . SER A 1 99 ? -2.433 -0.303 -9.397 1.00 92.25 99 SER A N 1
ATOM 748 C CA . SER A 1 99 ? -1.744 -1.579 -9.576 1.00 92.25 99 SER A CA 1
ATOM 749 C C . SER A 1 99 ? -2.341 -2.743 -8.780 1.00 92.25 99 SER A C 1
ATOM 751 O O . SER A 1 99 ? -1.899 -3.869 -8.974 1.00 92.25 99 SER A O 1
ATOM 753 N N . GLY A 1 100 ? -3.317 -2.498 -7.898 1.00 92.12 100 GLY A N 1
ATOM 754 C CA . GLY A 1 100 ? -4.095 -3.539 -7.218 1.00 92.12 100 GLY A CA 1
ATOM 755 C C . GLY A 1 100 ? -5.212 -4.134 -8.076 1.00 92.12 100 GLY A C 1
ATOM 756 O O . GLY A 1 100 ? -5.776 -5.162 -7.720 1.00 92.12 100 GLY A O 1
ATOM 757 N N . PHE A 1 101 ? -5.520 -3.512 -9.215 1.00 90.50 101 PHE A N 1
ATOM 758 C CA . PHE A 1 101 ? -6.527 -4.004 -10.157 1.00 90.50 101 PHE A CA 1
ATOM 759 C C . PHE A 1 101 ? -6.115 -3.884 -11.628 1.00 90.50 101 PHE A C 1
ATOM 761 O O . PHE A 1 101 ? -6.833 -4.354 -12.507 1.00 90.50 101 PHE A O 1
ATOM 768 N N . PHE A 1 102 ? -4.977 -3.254 -11.914 1.00 91.75 102 PHE A N 1
ATOM 769 C CA . PHE A 1 102 ? -4.429 -3.121 -13.254 1.00 91.75 102 PHE A CA 1
ATOM 770 C C . PHE A 1 102 ? -2.934 -3.458 -13.251 1.00 91.75 102 PHE A C 1
ATOM 772 O O . PHE A 1 102 ? -2.106 -2.685 -12.770 1.00 91.75 102 PHE A O 1
ATOM 779 N N . ALA A 1 103 ? -2.575 -4.628 -13.780 1.00 92.56 103 ALA A N 1
ATOM 780 C CA . ALA A 1 103 ? -1.193 -5.089 -13.795 1.00 92.56 103 ALA A CA 1
ATOM 781 C C . ALA A 1 103 ? -0.400 -4.418 -14.927 1.00 92.56 103 ALA A C 1
ATOM 783 O O . ALA A 1 103 ? -0.689 -4.607 -16.107 1.00 92.56 103 ALA A O 1
ATOM 784 N N . THR A 1 104 ? 0.618 -3.634 -14.568 1.00 91.06 104 THR A N 1
ATOM 785 C CA . THR A 1 104 ? 1.511 -2.996 -15.544 1.00 91.06 104 THR A CA 1
ATOM 786 C C . THR A 1 104 ? 2.762 -3.862 -15.753 1.00 91.06 104 THR A C 1
ATOM 788 O O . THR A 1 104 ? 3.318 -4.367 -14.773 1.00 91.06 104 THR A O 1
ATOM 791 N N . PRO A 1 105 ? 3.248 -4.038 -16.997 1.00 93.31 105 PRO A N 1
ATOM 792 C CA . PRO A 1 105 ? 4.494 -4.755 -17.258 1.00 93.31 105 PRO A CA 1
ATOM 793 C C . PRO A 1 105 ? 5.691 -4.173 -16.497 1.00 93.31 105 PRO A C 1
ATOM 795 O O . PRO A 1 105 ? 5.756 -2.970 -16.245 1.00 93.31 105 PRO A O 1
ATOM 798 N N . PHE A 1 106 ? 6.654 -5.037 -16.170 1.00 92.12 106 PHE A N 1
ATOM 799 C CA . PHE A 1 106 ? 7.925 -4.692 -15.509 1.00 92.12 106 PHE A CA 1
ATOM 800 C C . PHE A 1 106 ? 7.814 -4.139 -14.077 1.00 92.12 106 PHE A C 1
ATOM 802 O O . PHE A 1 106 ? 8.800 -3.691 -13.500 1.00 92.12 106 PHE A O 1
ATOM 809 N N . VAL A 1 107 ? 6.629 -4.216 -13.470 1.00 91.69 107 VAL A N 1
ATOM 810 C CA . VAL A 1 107 ? 6.391 -3.984 -12.033 1.00 91.69 107 VAL A CA 1
ATOM 811 C C . VAL A 1 107 ? 5.570 -5.129 -11.429 1.00 91.69 107 VAL A C 1
ATOM 813 O O . VAL A 1 107 ? 4.794 -4.946 -10.493 1.00 91.69 107 VAL A O 1
ATOM 816 N N . GLY A 1 108 ? 5.750 -6.332 -11.986 1.00 93.62 108 GLY A N 1
ATOM 817 C CA . GLY A 1 108 ? 4.995 -7.538 -11.645 1.00 93.62 108 GLY A CA 1
ATOM 818 C C . GLY A 1 108 ? 4.959 -7.850 -10.146 1.00 93.62 108 GLY A C 1
ATOM 819 O O . GLY A 1 108 ? 3.857 -8.018 -9.627 1.00 93.62 108 GLY A O 1
ATOM 820 N N . PRO A 1 109 ? 6.095 -7.850 -9.419 1.00 94.75 109 PRO A N 1
ATOM 821 C CA . PRO A 1 109 ? 6.087 -8.085 -7.975 1.00 94.75 109 PRO A CA 1
ATOM 822 C C . PRO A 1 109 ? 5.168 -7.114 -7.226 1.00 94.75 109 PRO A C 1
ATOM 824 O O . PRO A 1 109 ? 4.360 -7.520 -6.387 1.00 94.75 109 PRO A O 1
ATOM 827 N N . TYR A 1 110 ? 5.252 -5.823 -7.560 1.00 95.25 110 TYR A N 1
ATOM 828 C CA . TYR A 1 110 ? 4.423 -4.792 -6.948 1.00 95.25 110 TYR A CA 1
ATOM 829 C C . TYR A 1 110 ? 2.939 -4.997 -7.249 1.00 95.25 110 TYR A C 1
ATOM 831 O O . TYR A 1 110 ? 2.146 -5.043 -6.305 1.00 95.25 110 TYR A O 1
ATOM 839 N N . CYS A 1 111 ? 2.574 -5.193 -8.522 1.00 96.19 111 CYS A N 1
ATOM 840 C CA . CYS A 1 111 ? 1.198 -5.490 -8.917 1.00 96.19 111 CYS A CA 1
ATOM 841 C C . CYS A 1 111 ? 0.664 -6.714 -8.167 1.00 96.19 111 CYS A C 1
ATOM 843 O O . CYS A 1 111 ? -0.342 -6.601 -7.475 1.00 96.19 111 CYS A O 1
ATOM 845 N N . SER A 1 112 ? 1.377 -7.842 -8.191 1.00 97.62 112 SER A N 1
ATOM 846 C CA . SER A 1 112 ? 0.974 -9.060 -7.478 1.00 97.62 112 SER A CA 1
ATOM 847 C C . SER A 1 112 ? 0.717 -8.804 -5.990 1.00 97.62 112 SER A C 1
ATOM 849 O O . SER A 1 112 ? -0.311 -9.228 -5.466 1.00 97.62 112 SER A O 1
ATOM 851 N N . SER A 1 113 ? 1.589 -8.044 -5.315 1.00 98.06 113 SER A N 1
ATOM 852 C CA . SER A 1 113 ? 1.396 -7.708 -3.896 1.00 98.06 113 SER A CA 1
ATOM 853 C C . SER A 1 113 ? 0.170 -6.820 -3.642 1.00 98.06 113 SER A C 1
ATOM 855 O O . SER A 1 113 ? -0.520 -6.995 -2.639 1.00 98.06 113 SER A O 1
ATOM 857 N N . LYS A 1 114 ? -0.146 -5.885 -4.550 1.00 97.44 114 LYS A N 1
ATOM 858 C CA . LYS A 1 114 ? -1.312 -5.000 -4.417 1.00 97.44 114 LYS A CA 1
ATOM 859 C C . LYS A 1 114 ? -2.622 -5.709 -4.759 1.00 97.44 114 LYS A C 1
ATOM 861 O O . LYS A 1 114 ? -3.609 -5.479 -4.069 1.00 97.44 114 LYS A O 1
ATOM 866 N N . PHE A 1 115 ? -2.627 -6.620 -5.732 1.00 98.00 115 PHE A N 1
ATOM 867 C CA . PHE A 1 115 ? -3.765 -7.515 -5.977 1.00 98.00 115 PHE A CA 1
ATOM 868 C C . PHE A 1 115 ? -4.029 -8.423 -4.767 1.00 98.00 115 PHE A C 1
ATOM 870 O O . PHE A 1 115 ? -5.176 -8.591 -4.354 1.00 98.00 115 PHE A O 1
ATOM 877 N N . ALA A 1 116 ? -2.975 -8.966 -4.149 1.00 98.56 116 ALA A N 1
ATOM 878 C CA . ALA A 1 116 ? -3.114 -9.754 -2.928 1.00 98.56 116 ALA A CA 1
ATOM 879 C C . ALA A 1 116 ? -3.692 -8.919 -1.770 1.00 98.56 116 ALA A C 1
ATOM 881 O O . ALA A 1 116 ? -4.575 -9.391 -1.054 1.00 98.56 116 ALA A O 1
ATOM 882 N N . LEU A 1 117 ? -3.254 -7.662 -1.625 1.00 98.69 117 LEU A N 1
ATOM 883 C CA . LEU A 1 117 ? -3.789 -6.734 -0.627 1.00 98.69 117 LEU A CA 1
ATOM 884 C C . LEU A 1 117 ? -5.280 -6.419 -0.845 1.00 98.69 117 LEU A C 1
ATOM 886 O O . LEU A 1 117 ? -6.021 -6.347 0.133 1.00 98.69 117 LEU A O 1
ATOM 890 N N . GLU A 1 118 ? -5.738 -6.265 -2.094 1.00 98.31 118 GLU A N 1
ATOM 891 C CA . GLU A 1 118 ? -7.167 -6.091 -2.408 1.00 98.31 118 GLU A CA 1
ATOM 892 C C . GLU A 1 118 ? -7.996 -7.288 -1.929 1.00 98.31 118 GLU A C 1
ATOM 894 O O . GLU A 1 118 ? -8.998 -7.105 -1.236 1.00 98.31 118 GLU A O 1
ATOM 899 N N . GLY A 1 119 ? -7.558 -8.511 -2.256 1.00 98.50 119 GLY A N 1
ATOM 900 C CA . GLY A 1 119 ? -8.219 -9.741 -1.813 1.00 98.50 119 GLY A CA 1
ATOM 901 C C . GLY A 1 119 ? -8.236 -9.872 -0.289 1.00 98.50 119 GLY A C 1
ATOM 902 O O . GLY A 1 119 ? -9.288 -10.120 0.300 1.00 98.50 119 GLY A O 1
ATOM 903 N N . TYR A 1 120 ? -7.091 -9.619 0.353 1.00 98.69 120 TYR A N 1
ATOM 904 C CA . TYR A 1 120 ? -6.950 -9.608 1.809 1.00 98.69 120 TYR A CA 1
ATOM 905 C C . TYR A 1 120 ? -7.917 -8.624 2.476 1.00 98.69 120 TYR A C 1
ATOM 907 O O . TYR A 1 120 ? -8.645 -8.988 3.399 1.00 98.69 120 TYR A O 1
ATOM 915 N N . ALA A 1 121 ? -7.960 -7.380 1.996 1.00 98.50 121 ALA A N 1
ATOM 916 C CA . ALA A 1 121 ? -8.806 -6.339 2.562 1.00 98.50 121 ALA A CA 1
ATOM 917 C C . ALA A 1 121 ? -10.298 -6.657 2.403 1.00 98.50 121 ALA A C 1
ATOM 919 O O . ALA A 1 121 ? -11.084 -6.383 3.310 1.00 98.50 121 ALA A O 1
ATOM 920 N N . ASP A 1 122 ? -10.696 -7.249 1.276 1.00 98.44 122 ASP A N 1
ATOM 921 C CA . ASP A 1 122 ? -12.082 -7.634 1.034 1.00 98.44 122 ASP A CA 1
ATOM 922 C C . ASP A 1 122 ? -12.541 -8.792 1.923 1.00 98.44 122 ASP A C 1
ATOM 924 O O . ASP A 1 122 ? -13.665 -8.748 2.431 1.00 98.44 122 ASP A O 1
ATOM 928 N N . SER A 1 123 ? -11.692 -9.802 2.129 1.00 98.62 123 SER A N 1
ATOM 929 C CA . SER A 1 123 ? -11.962 -10.892 3.074 1.00 98.62 123 SER A CA 1
ATOM 930 C C . SER A 1 123 ? -12.048 -10.364 4.502 1.00 98.62 123 SER A C 1
ATOM 932 O O . SER A 1 123 ? -13.100 -10.494 5.129 1.00 98.62 123 SER A O 1
ATOM 934 N N . LEU A 1 124 ? -11.025 -9.628 4.956 1.00 98.56 124 LEU A N 1
ATOM 935 C CA . LEU A 1 124 ? -10.991 -9.036 6.293 1.00 98.56 124 LEU A CA 1
ATOM 936 C C . LEU A 1 124 ? -12.236 -8.184 6.559 1.00 98.56 124 LEU A C 1
ATOM 938 O O . LEU A 1 124 ? -12.878 -8.313 7.596 1.00 98.56 124 LEU A O 1
ATOM 942 N N . ARG A 1 125 ? -12.622 -7.332 5.602 1.00 98.50 125 ARG A N 1
ATOM 943 C CA . ARG A 1 125 ? -13.831 -6.510 5.711 1.00 98.50 125 ARG A CA 1
ATOM 944 C C . ARG A 1 125 ? -15.072 -7.359 5.962 1.00 98.50 125 ARG A C 1
ATOM 946 O O . ARG A 1 125 ? -15.867 -7.004 6.828 1.00 98.50 125 ARG A O 1
ATOM 953 N N . ARG A 1 126 ? -15.277 -8.425 5.185 1.00 98.38 126 ARG A N 1
ATOM 954 C CA . ARG A 1 126 ? -16.453 -9.303 5.310 1.00 98.38 126 ARG A CA 1
ATOM 955 C C . ARG A 1 126 ? -16.477 -10.011 6.663 1.00 98.38 126 ARG A C 1
ATOM 957 O O . ARG A 1 126 ? -17.549 -10.136 7.241 1.00 98.38 126 ARG A O 1
ATOM 964 N N . GLU A 1 127 ? -15.312 -10.390 7.177 1.00 98.44 127 GLU A N 1
ATOM 965 C CA . GLU A 1 127 ? -15.160 -11.036 8.482 1.00 98.44 127 GLU A CA 1
ATOM 966 C C . GLU A 1 127 ? -15.463 -10.080 9.644 1.00 98.44 127 GLU A C 1
ATOM 968 O O . GLU A 1 127 ? -16.165 -10.459 10.579 1.00 98.44 127 GLU A O 1
ATOM 973 N N . ILE A 1 128 ? -14.980 -8.830 9.591 1.00 98.12 128 ILE A N 1
ATOM 974 C CA . ILE A 1 128 ? -15.018 -7.932 10.760 1.00 98.12 128 ILE A CA 1
ATOM 975 C C . ILE A 1 128 ? -16.143 -6.887 10.748 1.00 98.12 128 ILE A C 1
ATOM 977 O O . ILE A 1 128 ? -16.428 -6.285 11.785 1.00 98.12 128 ILE A O 1
ATOM 981 N N . THR A 1 129 ? -16.819 -6.683 9.611 1.00 96.62 129 THR A N 1
ATOM 982 C CA . THR A 1 129 ? -17.969 -5.758 9.511 1.00 96.62 129 THR A CA 1
ATOM 983 C C . THR A 1 129 ? -19.077 -6.067 10.532 1.00 96.62 129 THR A C 1
ATOM 985 O 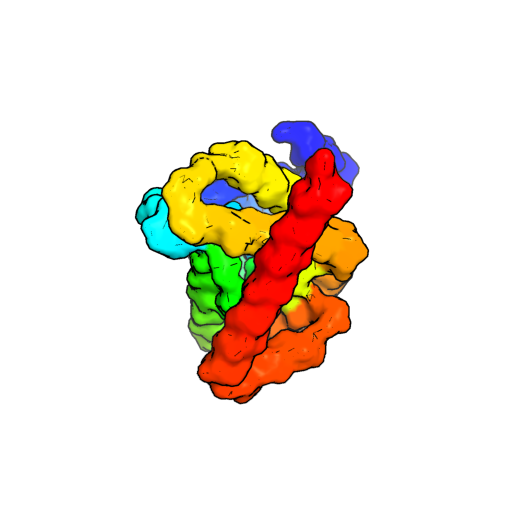O . THR A 1 129 ? -19.574 -5.112 11.135 1.00 96.62 129 THR A O 1
ATOM 988 N N . PRO A 1 130 ? -19.455 -7.338 10.805 1.00 97.75 130 PRO A N 1
ATOM 989 C CA . PRO A 1 130 ? -20.453 -7.659 11.834 1.00 97.75 130 PRO A CA 1
ATOM 990 C C . PRO A 1 130 ? -20.089 -7.159 13.239 1.00 97.75 130 PRO A C 1
ATOM 992 O O . PRO A 1 130 ? -20.973 -6.908 14.053 1.00 97.75 130 PRO A O 1
ATOM 995 N N . TYR A 1 131 ? -18.799 -6.951 13.511 1.00 97.75 131 TYR A N 1
ATOM 996 C CA . TYR A 1 131 ? -18.295 -6.448 14.790 1.00 97.75 131 TYR A CA 1
ATOM 997 C C . TYR A 1 131 ? -18.185 -4.912 14.835 1.00 97.75 131 TYR A C 1
ATOM 999 O O . TYR A 1 131 ? -17.694 -4.343 15.809 1.00 97.75 131 TYR A O 1
ATOM 1007 N N . GLY A 1 132 ? -18.653 -4.217 13.794 1.00 97.19 132 GLY A N 1
ATOM 1008 C CA . GLY A 1 132 ? -18.689 -2.755 13.724 1.00 97.19 132 GLY A CA 1
ATOM 1009 C C . GLY A 1 132 ? -17.378 -2.092 13.294 1.00 97.19 132 GLY A C 1
ATOM 1010 O O . GLY A 1 132 ? -17.326 -0.864 13.244 1.00 97.19 132 GLY A O 1
ATOM 1011 N N . VAL A 1 133 ? -16.341 -2.863 12.951 1.00 98.31 133 VAL A N 1
ATOM 1012 C CA . VAL A 1 133 ? -15.067 -2.333 12.438 1.00 98.31 133 VAL A CA 1
ATOM 1013 C C . VAL A 1 133 ? -15.168 -2.108 10.929 1.00 98.31 133 VAL A C 1
ATOM 1015 O O . VAL A 1 133 ? -15.623 -2.976 10.184 1.00 98.31 133 VAL A O 1
ATOM 1018 N N . LYS A 1 134 ? -14.725 -0.940 10.453 1.00 98.44 134 LYS A N 1
ATOM 1019 C CA . LYS A 1 134 ? -14.755 -0.596 9.020 1.00 98.44 134 LYS A CA 1
ATOM 1020 C C . LYS A 1 134 ? -13.404 -0.853 8.373 1.00 98.44 134 LYS A C 1
ATOM 1022 O O . LYS A 1 134 ? -12.379 -0.466 8.923 1.00 98.44 134 LYS A O 1
ATOM 1027 N N . VAL A 1 135 ? -13.408 -1.414 7.167 1.00 98.56 135 VAL A N 1
ATOM 1028 C CA . VAL A 1 135 ? -12.208 -1.550 6.329 1.00 98.56 135 VAL A CA 1
ATOM 1029 C C . VAL A 1 135 ? -12.421 -0.769 5.040 1.00 98.56 135 VAL A C 1
ATOM 1031 O O . VAL A 1 135 ? -13.434 -0.962 4.365 1.00 98.56 135 VAL A O 1
ATOM 1034 N N . VAL A 1 136 ? -11.484 0.119 4.713 1.00 98.56 136 VAL A N 1
ATOM 1035 C CA . VAL A 1 136 ? -11.548 0.994 3.536 1.00 98.56 136 VAL A CA 1
ATOM 1036 C C . VAL A 1 136 ? -10.264 0.867 2.730 1.00 98.56 136 VAL A C 1
ATOM 1038 O O . VAL A 1 136 ? -9.168 0.990 3.272 1.00 98.56 136 VAL A O 1
ATOM 1041 N N . LEU A 1 137 ? -10.396 0.671 1.422 1.00 98.25 137 LEU A N 1
ATOM 1042 C CA . LEU A 1 137 ? -9.278 0.694 0.486 1.00 98.25 137 LEU A CA 1
ATOM 1043 C C . LEU A 1 137 ? -9.140 2.073 -0.148 1.00 98.25 137 LEU A C 1
ATOM 1045 O O . LEU A 1 137 ? -10.116 2.695 -0.577 1.00 98.25 137 LEU A O 1
ATOM 1049 N N . ILE A 1 138 ? -7.903 2.530 -0.254 1.00 97.81 138 ILE A N 1
ATOM 1050 C CA . ILE A 1 138 ? -7.546 3.685 -1.066 1.00 97.81 138 ILE A CA 1
ATOM 1051 C C . ILE A 1 138 ? -6.662 3.164 -2.189 1.00 97.81 138 ILE A C 1
ATOM 1053 O O . ILE A 1 138 ? -5.681 2.475 -1.932 1.00 97.81 138 ILE A O 1
ATOM 1057 N N . GLU A 1 139 ? -7.021 3.487 -3.426 1.00 95.75 139 GLU A N 1
ATOM 1058 C CA . GLU A 1 139 ? -6.358 3.061 -4.658 1.00 95.75 139 GLU A CA 1
ATOM 1059 C C . GLU A 1 139 ? -5.751 4.304 -5.346 1.00 95.75 139 GLU A C 1
ATOM 1061 O O . GLU A 1 139 ? -6.364 4.878 -6.258 1.00 95.75 139 GLU A O 1
ATOM 1066 N N . PRO A 1 140 ? -4.582 4.809 -4.903 1.00 92.75 140 PRO A N 1
ATOM 1067 C CA . PRO A 1 140 ? -3.932 5.919 -5.583 1.00 92.75 140 PRO A CA 1
ATOM 1068 C C . PRO A 1 140 ? -3.435 5.503 -6.967 1.00 92.75 140 PRO A C 1
ATOM 1070 O O . PRO A 1 140 ? -2.927 4.397 -7.156 1.00 92.75 140 PRO A O 1
ATOM 1073 N N . GLY A 1 141 ? -3.541 6.421 -7.925 1.00 89.00 141 GLY A N 1
ATOM 1074 C CA . GLY A 1 141 ? -2.761 6.354 -9.157 1.00 89.00 141 GLY A CA 1
ATOM 1075 C C . GLY A 1 141 ? -1.361 6.928 -8.937 1.00 89.00 141 GLY A C 1
ATOM 1076 O O . GLY A 1 141 ? -0.742 6.774 -7.886 1.00 89.00 141 GLY A O 1
ATOM 1077 N N . ARG A 1 142 ? -0.860 7.683 -9.915 1.00 85.25 142 ARG A N 1
ATOM 1078 C CA . ARG A 1 142 ? 0.424 8.383 -9.779 1.00 85.25 142 ARG A CA 1
ATOM 1079 C C . ARG A 1 142 ? 0.323 9.522 -8.758 1.00 85.25 142 ARG A C 1
ATOM 1081 O O . ARG A 1 142 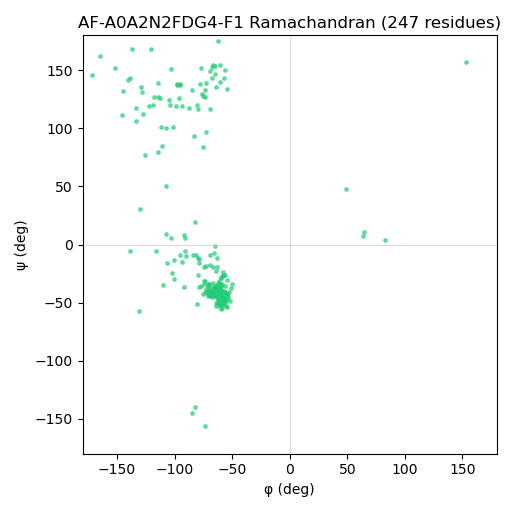? -0.393 10.496 -8.994 1.00 85.25 142 ARG A O 1
ATOM 1088 N N . ILE A 1 143 ? 1.083 9.424 -7.670 1.00 83.31 143 ILE A N 1
ATOM 1089 C CA . ILE A 1 143 ? 1.230 10.465 -6.642 1.00 83.31 143 ILE A CA 1
ATOM 1090 C C . ILE A 1 143 ? 2.673 10.966 -6.649 1.00 83.31 143 ILE A C 1
ATOM 1092 O O . ILE A 1 143 ? 3.597 10.167 -6.780 1.00 83.31 143 ILE A O 1
ATOM 1096 N N . VAL A 1 144 ? 2.883 12.274 -6.509 1.00 81.19 144 VAL A N 1
ATOM 1097 C CA . VAL A 1 144 ? 4.228 12.863 -6.438 1.00 81.19 144 VAL A CA 1
ATOM 1098 C C . VAL A 1 144 ? 4.850 12.525 -5.079 1.00 81.19 144 VAL A C 1
ATOM 1100 O O . VAL A 1 144 ? 4.572 13.182 -4.080 1.00 81.19 144 VAL A O 1
ATOM 1103 N N . THR A 1 145 ? 5.663 11.471 -5.028 1.00 78.94 145 THR A N 1
ATOM 1104 C CA . THR A 1 145 ? 6.396 11.032 -3.830 1.00 78.94 145 THR A CA 1
ATOM 1105 C C . THR A 1 145 ? 7.831 10.648 -4.192 1.00 78.94 145 THR A C 1
ATOM 1107 O O . THR A 1 145 ? 8.154 10.453 -5.364 1.00 78.94 145 THR A O 1
ATOM 1110 N N . ALA A 1 146 ? 8.688 10.463 -3.185 1.00 77.44 146 ALA A N 1
ATOM 1111 C CA . ALA A 1 146 ? 10.074 10.017 -3.368 1.00 77.44 146 ALA A CA 1
ATOM 1112 C C . ALA A 1 146 ? 10.211 8.585 -3.940 1.00 77.44 146 ALA A C 1
ATOM 1114 O O . ALA A 1 146 ? 11.322 8.097 -4.145 1.00 77.44 146 ALA A O 1
ATOM 1115 N N . ILE A 1 147 ? 9.100 7.876 -4.196 1.00 75.81 147 ILE A N 1
ATOM 1116 C CA . ILE A 1 147 ? 9.129 6.544 -4.814 1.00 75.81 147 ILE A CA 1
ATOM 1117 C C . ILE A 1 147 ? 9.746 6.582 -6.219 1.00 75.81 147 ILE A C 1
ATOM 1119 O O . ILE A 1 147 ? 10.416 5.636 -6.624 1.00 75.81 147 ILE A O 1
ATOM 1123 N N . TRP A 1 148 ? 9.575 7.696 -6.937 1.00 82.00 148 TRP A N 1
ATOM 1124 C CA . TRP A 1 148 ? 10.094 7.865 -8.293 1.00 82.00 148 TRP A CA 1
ATOM 1125 C C . TRP A 1 148 ? 11.617 8.003 -8.314 1.00 82.00 148 TRP A C 1
ATOM 1127 O O . TRP A 1 148 ? 12.250 7.452 -9.207 1.00 82.00 148 TRP A O 1
ATOM 1137 N N . ASP A 1 149 ? 12.204 8.651 -7.305 1.00 76.38 149 ASP A N 1
ATOM 1138 C CA . ASP A 1 149 ? 13.661 8.806 -7.181 1.00 76.38 149 ASP A CA 1
ATOM 1139 C C . ASP A 1 149 ? 14.336 7.458 -6.883 1.00 76.38 149 ASP A C 1
ATOM 1141 O O . ASP A 1 149 ? 15.390 7.134 -7.430 1.00 76.38 149 ASP A O 1
ATOM 1145 N N . LYS A 1 150 ? 13.685 6.612 -6.071 1.00 76.19 150 LYS A N 1
ATOM 1146 C CA . LYS A 1 150 ? 14.121 5.221 -5.864 1.00 76.19 150 LYS A CA 1
ATOM 1147 C C . LYS A 1 150 ? 14.053 4.409 -7.161 1.00 76.19 150 LYS A C 1
ATOM 1149 O O . LYS A 1 150 ? 14.937 3.595 -7.411 1.00 76.19 150 LYS A O 1
ATOM 1154 N N . GLY A 1 151 ? 13.027 4.646 -7.981 1.00 74.81 151 GLY A N 1
ATOM 1155 C CA . GLY A 1 151 ? 12.893 4.040 -9.306 1.00 74.81 151 GLY A CA 1
ATOM 1156 C C . GLY A 1 151 ? 14.017 4.448 -10.262 1.00 74.81 151 GLY A C 1
ATOM 1157 O O . GLY A 1 151 ? 14.582 3.583 -10.920 1.00 74.81 151 GLY A O 1
ATOM 1158 N N . GLU A 1 152 ? 14.385 5.734 -10.299 1.00 76.00 152 GLU A N 1
ATOM 1159 C CA . GLU A 1 152 ? 15.512 6.227 -11.112 1.00 76.00 152 GLU A CA 1
ATOM 1160 C C . GLU A 1 152 ? 16.819 5.540 -10.729 1.00 76.00 152 GLU A C 1
ATOM 1162 O O . GLU A 1 152 ? 17.516 5.015 -11.597 1.00 76.00 152 GLU A O 1
ATOM 1167 N N . LYS A 1 153 ? 17.109 5.469 -9.425 1.00 77.12 153 LYS A N 1
ATOM 1168 C CA . LYS A 1 153 ? 18.292 4.768 -8.926 1.00 77.12 153 LYS A CA 1
ATOM 1169 C C . LYS A 1 153 ? 18.277 3.285 -9.306 1.00 77.12 153 LYS A C 1
ATOM 1171 O O . LYS A 1 153 ? 19.271 2.771 -9.798 1.00 77.12 153 LYS A O 1
ATOM 1176 N N . SER A 1 154 ? 17.135 2.613 -9.149 1.00 77.44 154 SER A N 1
ATOM 1177 C CA . SER A 1 154 ? 17.000 1.199 -9.515 1.00 77.44 154 SER A CA 1
ATOM 1178 C C . SER A 1 154 ? 17.251 0.937 -11.002 1.00 77.44 154 SER A C 1
ATOM 1180 O O . SER A 1 154 ? 17.759 -0.127 -11.334 1.00 77.44 154 SER A O 1
ATOM 1182 N N . ILE A 1 155 ? 16.883 1.863 -11.893 1.00 78.38 155 ILE A N 1
ATOM 1183 C CA . ILE A 1 155 ? 17.177 1.749 -13.329 1.00 78.38 155 ILE A CA 1
ATOM 1184 C C . ILE A 1 155 ? 18.668 1.993 -13.586 1.00 78.38 155 ILE A C 1
ATOM 1186 O O . ILE A 1 155 ? 19.263 1.282 -14.388 1.00 78.38 155 ILE A O 1
ATOM 1190 N N . ALA A 1 156 ? 19.277 2.975 -12.918 1.00 76.38 156 ALA A N 1
ATOM 1191 C CA . ALA A 1 156 ? 20.703 3.264 -13.067 1.00 76.38 156 ALA A CA 1
ATOM 1192 C C . ALA A 1 156 ? 21.595 2.095 -12.608 1.00 76.38 156 ALA A C 1
ATOM 1194 O O . ALA A 1 156 ? 22.594 1.804 -13.259 1.00 76.38 156 ALA A O 1
ATOM 1195 N N . ASP A 1 157 ? 21.201 1.405 -11.535 1.00 78.31 157 ASP A N 1
ATOM 1196 C CA . ASP A 1 157 ? 21.960 0.300 -10.938 1.00 78.31 157 ASP A CA 1
ATOM 1197 C C . ASP A 1 157 ? 21.708 -1.061 -11.637 1.00 78.31 157 ASP A C 1
ATOM 1199 O O . ASP A 1 157 ? 22.378 -2.051 -11.337 1.00 78.31 157 ASP A O 1
ATOM 1203 N N . ALA A 1 158 ? 20.732 -1.151 -12.549 1.00 75.88 158 ALA A N 1
ATOM 1204 C CA . ALA A 1 158 ? 20.319 -2.416 -13.158 1.00 75.88 158 ALA A CA 1
ATOM 1205 C C . ALA A 1 158 ? 21.281 -2.904 -14.257 1.00 75.88 158 ALA A C 1
ATOM 1207 O O . ALA A 1 158 ? 21.711 -2.149 -15.128 1.00 75.88 158 ALA A O 1
ATOM 1208 N N . GLN A 1 159 ? 21.553 -4.212 -14.267 1.00 67.00 159 GLN A N 1
ATOM 1209 C CA . GLN A 1 159 ? 22.419 -4.848 -15.261 1.00 67.00 159 GLN A CA 1
ATOM 1210 C C . GLN A 1 159 ? 21.710 -5.010 -16.617 1.00 67.00 159 GLN A C 1
ATOM 1212 O O . GLN A 1 159 ? 20.611 -5.554 -16.712 1.00 67.00 159 GLN A O 1
ATOM 1217 N N . HIS A 1 160 ? 22.364 -4.575 -17.696 1.00 77.50 160 HIS A N 1
ATOM 1218 C CA . HIS A 1 160 ? 21.776 -4.448 -19.038 1.00 77.50 160 HIS A CA 1
ATOM 1219 C C . HIS A 1 160 ? 21.725 -5.751 -19.862 1.00 77.50 160 HIS A C 1
ATOM 1221 O O . HIS A 1 160 ? 21.622 -5.694 -21.086 1.00 77.50 160 HIS A O 1
ATOM 1227 N N . HIS A 1 161 ? 21.827 -6.921 -19.227 1.00 76.56 161 HIS A N 1
ATOM 1228 C CA . HIS A 1 161 ? 21.946 -8.208 -19.930 1.00 76.56 161 HIS A CA 1
ATOM 1229 C C . HIS A 1 161 ? 20.603 -8.885 -20.238 1.00 76.56 161 HIS A C 1
ATOM 1231 O O . HIS A 1 161 ? 20.564 -9.857 -20.988 1.00 76.56 161 HIS A O 1
ATOM 1237 N N . SER A 1 162 ? 19.499 -8.375 -19.689 1.00 86.94 162 SER A N 1
ATOM 1238 C CA . SER A 1 162 ? 18.165 -8.926 -19.932 1.00 86.94 162 SER A CA 1
ATOM 1239 C C . SER A 1 162 ? 17.651 -8.608 -21.338 1.00 86.94 162 SER A C 1
ATOM 1241 O O . SER A 1 162 ? 17.726 -7.467 -21.802 1.00 86.94 162 SER A O 1
ATOM 1243 N N . MET A 1 163 ? 17.007 -9.590 -21.978 1.00 91.75 163 MET A N 1
ATOM 1244 C CA . MET A 1 163 ? 16.278 -9.382 -23.236 1.00 91.75 163 MET A CA 1
ATOM 1245 C C . MET A 1 163 ? 15.088 -8.417 -23.096 1.00 91.75 163 MET A C 1
ATOM 1247 O O . MET A 1 163 ? 14.632 -7.866 -24.093 1.00 91.75 163 MET A O 1
ATOM 1251 N N . PHE A 1 164 ? 14.597 -8.194 -21.873 1.00 91.06 164 PHE A N 1
ATOM 1252 C CA . PHE A 1 164 ? 13.491 -7.286 -21.563 1.00 91.06 164 PHE A CA 1
ATOM 1253 C C . PHE A 1 164 ? 13.954 -5.863 -21.236 1.00 91.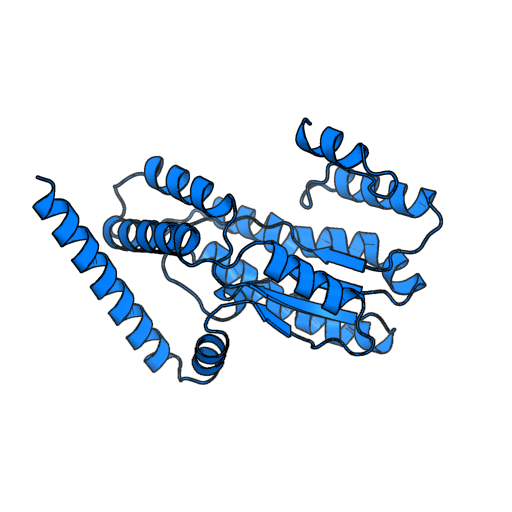06 164 PHE A C 1
ATOM 1255 O O . PHE A 1 164 ? 13.122 -4.976 -21.024 1.00 91.06 164 PHE A O 1
ATOM 1262 N N . TRP A 1 165 ? 15.271 -5.635 -21.150 1.00 89.81 165 TRP A N 1
ATOM 1263 C CA . TRP A 1 165 ? 15.849 -4.395 -20.634 1.00 89.81 165 TRP A CA 1
ATOM 1264 C C . TRP A 1 165 ? 15.345 -3.156 -21.373 1.00 89.81 165 TRP A C 1
ATOM 1266 O O . TRP A 1 165 ? 15.017 -2.141 -20.761 1.00 89.81 165 TRP A O 1
ATOM 1276 N N . LYS A 1 166 ? 15.258 -3.245 -22.698 1.00 90.56 166 LYS A N 1
ATOM 1277 C CA . LYS A 1 166 ? 14.890 -2.126 -23.562 1.00 90.56 166 LYS A CA 1
ATOM 1278 C C . LYS A 1 166 ? 13.486 -1.605 -23.251 1.00 90.56 166 LYS A C 1
ATOM 1280 O O . LYS A 1 166 ? 13.307 -0.411 -23.007 1.00 90.56 166 LYS A O 1
ATOM 1285 N N . GLU A 1 167 ? 12.496 -2.490 -23.237 1.00 91.94 167 GLU A N 1
ATOM 1286 C CA . GLU A 1 167 ? 11.115 -2.161 -22.904 1.00 91.94 167 GLU A CA 1
ATOM 1287 C C . GLU A 1 167 ? 10.992 -1.763 -21.430 1.00 91.94 167 GLU A C 1
ATOM 1289 O O . GLU A 1 167 ? 10.374 -0.740 -21.130 1.00 91.94 167 GLU A O 1
ATOM 1294 N N . ALA A 1 168 ? 11.617 -2.518 -20.520 1.00 90.75 168 ALA A N 1
ATOM 1295 C CA . ALA A 1 168 ? 11.570 -2.252 -19.084 1.00 90.75 168 ALA A CA 1
ATOM 1296 C C . ALA A 1 168 ? 12.096 -0.853 -18.741 1.00 90.75 168 ALA A C 1
ATOM 1298 O O . ALA A 1 168 ? 11.419 -0.096 -18.039 1.00 90.75 168 ALA A O 1
ATOM 1299 N N . LYS A 1 169 ? 13.250 -0.470 -19.300 1.00 90.88 169 LYS A N 1
ATOM 1300 C CA . LYS A 1 169 ? 13.839 0.862 -19.136 1.00 90.88 169 LYS A CA 1
ATOM 1301 C C . LYS A 1 169 ? 12.908 1.949 -19.670 1.00 90.88 169 LYS A C 1
ATOM 1303 O O . LYS A 1 169 ? 12.586 2.885 -18.940 1.00 90.88 169 LYS A O 1
ATOM 1308 N N . ALA A 1 170 ? 12.422 1.807 -20.905 1.00 91.75 170 ALA A N 1
ATOM 1309 C CA . ALA A 1 170 ? 11.563 2.813 -21.531 1.00 91.75 170 ALA A CA 1
ATOM 1310 C C . ALA A 1 170 ? 10.260 3.041 -20.740 1.00 91.75 170 ALA A C 1
ATOM 1312 O O . ALA A 1 170 ? 9.840 4.183 -20.527 1.00 91.75 170 ALA A O 1
ATOM 1313 N N . LEU A 1 171 ? 9.626 1.963 -20.267 1.00 91.62 171 LEU A N 1
ATOM 1314 C CA . LEU A 1 171 ? 8.427 2.032 -19.427 1.00 91.62 171 LEU A CA 1
ATOM 1315 C C . LEU A 1 171 ? 8.707 2.589 -18.032 1.00 91.62 171 LEU A C 1
ATOM 1317 O O . LEU A 1 171 ? 7.895 3.374 -17.529 1.00 91.62 171 LEU A O 1
ATOM 1321 N N . GLY A 1 172 ? 9.834 2.220 -17.426 1.00 90.19 172 GLY A N 1
ATOM 1322 C CA . GLY A 1 172 ? 10.283 2.751 -16.143 1.00 90.19 172 GLY A CA 1
ATOM 1323 C C . GLY A 1 172 ? 10.478 4.266 -16.202 1.00 90.19 172 GLY A C 1
ATOM 1324 O O . GLY A 1 172 ? 9.812 5.003 -15.474 1.00 90.19 172 GLY A O 1
ATOM 1325 N N . GLU A 1 173 ? 11.292 4.747 -17.142 1.00 90.75 173 GLU A N 1
ATOM 1326 C CA . GLU A 1 173 ? 11.555 6.177 -17.357 1.00 90.75 173 GLU A CA 1
ATOM 1327 C C . GLU A 1 173 ? 10.280 6.959 -17.705 1.00 90.75 173 GLU A C 1
ATOM 1329 O O . GLU A 1 173 ? 10.046 8.058 -17.193 1.00 90.75 173 GLU A O 1
ATOM 1334 N N . TYR A 1 174 ? 9.407 6.390 -18.545 1.00 91.06 174 TYR A N 1
ATOM 1335 C CA . TYR A 1 174 ? 8.098 6.978 -18.835 1.00 91.06 174 TYR A CA 1
ATOM 1336 C C . TYR A 1 174 ? 7.251 7.128 -17.566 1.00 91.06 174 TYR A C 1
ATOM 1338 O O . TYR A 1 174 ? 6.642 8.181 -17.345 1.00 91.06 174 TYR A O 1
ATOM 1346 N N . SER A 1 175 ? 7.209 6.088 -16.731 1.00 89.12 175 SER A N 1
ATOM 1347 C CA . SER A 1 175 ? 6.405 6.061 -15.509 1.00 89.12 175 SER A CA 1
ATOM 1348 C C . SER A 1 175 ? 6.922 7.046 -14.469 1.00 89.12 175 SER A C 1
ATOM 1350 O O . SER A 1 175 ? 6.117 7.797 -13.920 1.00 89.12 175 SER A O 1
ATOM 1352 N N . ILE A 1 176 ? 8.240 7.118 -14.277 1.00 88.06 176 ILE A N 1
ATOM 1353 C CA . ILE A 1 176 ? 8.917 8.090 -13.409 1.00 88.06 176 ILE A CA 1
ATOM 1354 C C . ILE A 1 176 ? 8.606 9.516 -13.864 1.00 88.06 176 ILE A C 1
ATOM 1356 O O . ILE A 1 176 ? 8.093 10.322 -13.083 1.00 88.06 176 ILE A O 1
ATOM 1360 N N . ARG A 1 177 ? 8.819 9.820 -15.153 1.00 89.38 177 ARG A N 1
ATOM 1361 C CA . ARG A 1 177 ? 8.547 11.151 -15.711 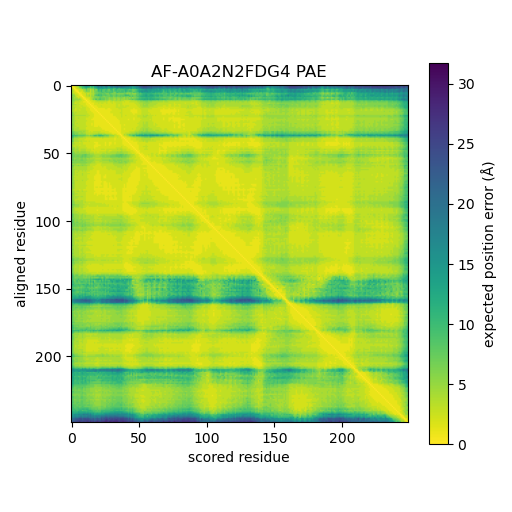1.00 89.38 177 ARG A CA 1
ATOM 1362 C C . ARG A 1 177 ? 7.092 11.556 -15.505 1.00 89.38 177 ARG A C 1
ATOM 1364 O O . ARG A 1 177 ? 6.813 12.670 -15.060 1.00 89.38 177 ARG A O 1
ATOM 1371 N N . LYS A 1 178 ? 6.141 10.666 -15.807 1.00 87.00 178 LYS A N 1
ATOM 1372 C CA . LYS A 1 178 ? 4.709 10.925 -15.586 1.00 87.00 178 LYS A CA 1
ATOM 1373 C C . LYS A 1 178 ? 4.369 11.051 -14.104 1.00 87.00 178 LYS A C 1
ATOM 1375 O O . LYS A 1 178 ? 3.544 11.896 -13.764 1.00 87.00 178 LYS A O 1
ATOM 1380 N N . GLY A 1 179 ? 4.995 10.260 -13.240 1.00 85.12 179 GLY A N 1
ATOM 1381 C CA . GLY A 1 179 ? 4.853 10.336 -11.789 1.00 85.12 179 GLY A CA 1
ATOM 1382 C C . GLY A 1 179 ? 5.202 11.718 -11.250 1.00 85.12 179 GLY A C 1
ATOM 1383 O O . GLY A 1 179 ? 4.379 12.332 -10.575 1.00 85.12 179 GLY A O 1
ATOM 1384 N N . LYS A 1 180 ? 6.367 12.241 -11.647 1.00 86.69 180 LYS A N 1
ATOM 1385 C CA . LYS A 1 180 ? 6.870 13.560 -11.233 1.00 86.69 180 LYS A CA 1
ATOM 1386 C C . LYS A 1 180 ? 6.072 14.729 -11.823 1.00 86.69 180 LYS A C 1
ATOM 1388 O O . LYS A 1 180 ? 5.813 15.702 -11.129 1.00 86.69 180 LYS A O 1
ATOM 1393 N N . THR A 1 181 ? 5.662 14.637 -13.090 1.00 85.69 181 THR A N 1
ATOM 1394 C CA . THR A 1 181 ? 5.040 15.772 -13.810 1.00 85.69 181 THR A CA 1
ATOM 1395 C C . THR A 1 181 ? 3.519 15.820 -13.711 1.00 85.69 181 THR A C 1
ATOM 1397 O O . THR A 1 181 ? 2.924 16.892 -13.668 1.00 85.69 181 THR A O 1
ATOM 1400 N N . THR A 1 182 ? 2.861 14.660 -13.717 1.00 84.94 182 THR A N 1
ATOM 1401 C CA . THR A 1 182 ? 1.396 14.568 -13.822 1.00 84.94 182 THR A CA 1
ATOM 1402 C C . THR A 1 182 ? 0.734 13.963 -12.595 1.00 84.94 182 THR A C 1
ATOM 1404 O O . THR A 1 182 ? -0.498 13.968 -12.537 1.00 84.94 182 THR A O 1
ATOM 1407 N N . GLY A 1 183 ? 1.514 13.487 -11.620 1.00 85.88 183 GLY A N 1
ATOM 1408 C CA . GLY A 1 183 ? 0.996 12.926 -10.379 1.00 85.88 183 GLY A CA 1
ATOM 1409 C C . GLY A 1 183 ? 0.174 13.927 -9.566 1.00 85.88 183 GLY A C 1
ATOM 1410 O O . GLY A 1 183 ? 0.323 15.143 -9.696 1.00 85.88 183 GLY A O 1
ATOM 1411 N N . LEU A 1 184 ? -0.733 13.411 -8.741 1.00 89.62 184 L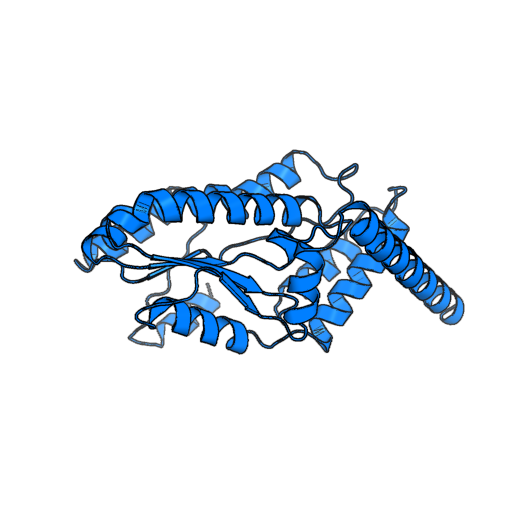EU A N 1
ATOM 1412 C CA . LEU A 1 184 ? -1.431 14.226 -7.746 1.00 89.62 184 LEU A CA 1
ATOM 1413 C C . LEU A 1 184 ? -0.510 14.504 -6.546 1.00 89.62 184 LEU A C 1
ATOM 1415 O O . LEU A 1 184 ? 0.365 13.687 -6.247 1.00 89.62 184 LEU A O 1
ATOM 1419 N N . PRO A 1 185 ? -0.693 15.629 -5.834 1.00 92.44 185 PRO A N 1
ATOM 1420 C CA . PRO A 1 18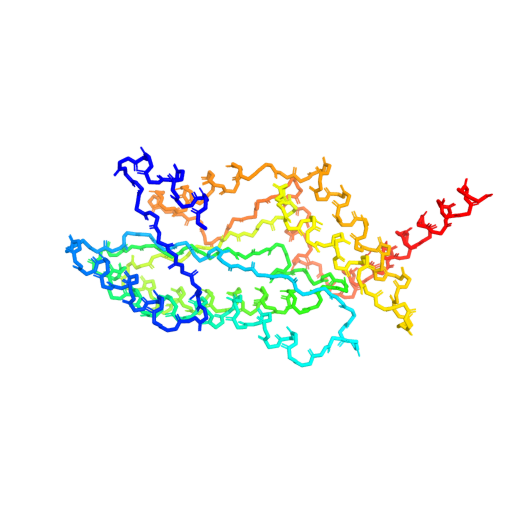5 ? 0.068 15.896 -4.621 1.00 92.44 185 PRO A CA 1
ATOM 1421 C C . PRO A 1 185 ? -0.350 14.934 -3.489 1.00 92.44 185 PRO A C 1
ATOM 1423 O O . PRO A 1 185 ? -1.527 14.564 -3.413 1.00 92.44 185 PRO A O 1
ATOM 1426 N N . PRO A 1 186 ? 0.554 14.570 -2.558 1.00 91.94 186 PRO A N 1
ATOM 1427 C CA . PRO A 1 186 ? 0.243 13.672 -1.436 1.00 91.94 186 PRO A CA 1
ATOM 1428 C C . PRO A 1 186 ? -0.950 14.114 -0.580 1.00 91.94 186 PRO A C 1
ATOM 1430 O O . PRO A 1 186 ? -1.688 13.273 -0.066 1.00 91.94 186 PRO A O 1
ATOM 1433 N N . ILE A 1 187 ? -1.190 15.427 -0.479 1.00 94.62 187 ILE A N 1
ATOM 1434 C CA . ILE A 1 187 ? -2.322 15.988 0.269 1.00 94.62 187 ILE A CA 1
ATOM 1435 C C . ILE A 1 187 ? -3.682 15.508 -0.263 1.00 94.62 187 ILE A C 1
ATOM 1437 O O . ILE A 1 187 ? -4.621 15.356 0.513 1.00 94.62 187 ILE A O 1
ATOM 1441 N N . ALA A 1 188 ? -3.783 15.191 -1.560 1.00 93.94 188 ALA A N 1
ATOM 1442 C CA . ALA A 1 188 ? -5.005 14.640 -2.141 1.00 93.94 188 ALA A CA 1
ATOM 1443 C C . ALA A 1 188 ? -5.327 13.253 -1.561 1.00 93.94 188 ALA A C 1
ATOM 1445 O O . ALA A 1 188 ? -6.479 12.965 -1.249 1.00 93.94 188 ALA A O 1
ATOM 1446 N N . VAL A 1 189 ? -4.308 12.410 -1.360 1.00 95.31 189 VAL A N 1
ATOM 1447 C CA . VAL A 1 189 ? -4.473 11.095 -0.720 1.00 95.31 189 VAL A CA 1
ATOM 1448 C C . VAL A 1 189 ? -4.759 11.263 0.770 1.00 95.31 189 VAL A C 1
ATOM 1450 O O . VAL A 1 189 ? -5.681 10.632 1.280 1.00 95.31 189 VAL A O 1
ATOM 1453 N N . ALA A 1 190 ? -4.032 12.149 1.457 1.00 96.31 190 ALA A N 1
ATOM 1454 C CA . ALA A 1 190 ? -4.238 12.414 2.881 1.00 96.31 190 ALA A CA 1
ATOM 1455 C C . ALA A 1 190 ? -5.670 12.893 3.189 1.00 96.31 190 ALA A C 1
ATOM 1457 O O . ALA A 1 190 ? -6.279 12.430 4.152 1.00 96.31 190 ALA A O 1
ATOM 1458 N N . GLY A 1 191 ? -6.247 13.747 2.336 1.00 97.25 191 GLY A N 1
ATOM 1459 C CA . GLY A 1 191 ? -7.643 14.175 2.461 1.00 97.25 191 GLY A CA 1
ATOM 1460 C C . GLY A 1 191 ? -8.638 13.014 2.363 1.00 97.25 191 GLY A C 1
ATOM 1461 O O . GLY A 1 191 ? -9.602 12.959 3.125 1.00 97.25 191 GLY A O 1
ATOM 1462 N N . ILE A 1 192 ? -8.384 12.042 1.483 1.00 97.50 192 ILE A N 1
ATOM 1463 C CA . ILE A 1 192 ? -9.220 10.841 1.351 1.00 97.50 192 ILE A CA 1
ATOM 1464 C C . ILE A 1 192 ? -9.027 9.881 2.528 1.00 97.50 192 ILE A C 1
ATOM 1466 O O . ILE A 1 192 ? -10.012 9.333 3.017 1.00 97.50 192 ILE A O 1
ATOM 1470 N N . VAL A 1 193 ? -7.801 9.723 3.040 1.00 98.19 193 VAL A N 1
ATOM 1471 C CA . VAL A 1 193 ? -7.545 8.980 4.289 1.00 98.19 193 VAL A CA 1
ATOM 1472 C C . VAL A 1 193 ? -8.348 9.593 5.436 1.00 98.19 193 VAL A C 1
ATOM 1474 O O . VAL A 1 193 ? -9.049 8.877 6.148 1.00 98.19 193 VAL A O 1
ATOM 1477 N N . HIS A 1 194 ? -8.317 10.919 5.578 1.00 97.81 194 HIS A N 1
ATOM 1478 C CA . HIS A 1 194 ? -9.098 11.623 6.591 1.00 97.81 194 HIS A CA 1
ATOM 1479 C C . HIS A 1 194 ? -10.604 11.371 6.429 1.00 97.81 194 HIS A C 1
ATOM 1481 O O . HIS A 1 194 ? -11.274 11.034 7.403 1.00 97.81 194 HIS A O 1
ATOM 1487 N N . GLN A 1 195 ? -11.144 11.450 5.209 1.00 97.81 195 GLN A N 1
ATOM 1488 C CA . GLN A 1 195 ? -12.552 11.120 4.943 1.00 97.81 195 GLN A CA 1
ATOM 1489 C C . GLN A 1 195 ? -12.888 9.663 5.293 1.00 97.81 195 GLN A C 1
ATOM 1491 O O . GLN A 1 195 ? -13.901 9.406 5.943 1.00 97.81 195 GLN A O 1
ATOM 1496 N N . ALA A 1 196 ? -12.037 8.709 4.911 1.00 97.75 196 ALA A N 1
ATOM 1497 C CA . ALA A 1 196 ? -12.210 7.295 5.237 1.00 97.75 196 ALA A CA 1
ATOM 1498 C C . ALA A 1 196 ? -12.245 7.059 6.757 1.00 97.75 196 ALA A C 1
ATOM 1500 O O . ALA A 1 196 ? -13.018 6.228 7.243 1.00 97.75 196 ALA A O 1
ATOM 1501 N N . LEU A 1 197 ? -11.460 7.830 7.516 1.00 97.75 197 LEU A N 1
ATOM 1502 C CA . LEU A 1 197 ? -11.411 7.764 8.974 1.00 97.75 197 LEU A CA 1
ATOM 1503 C C . LEU A 1 197 ? -12.565 8.498 9.673 1.00 97.75 197 LEU A C 1
ATOM 1505 O O . LEU A 1 197 ? -12.934 8.102 10.773 1.00 97.75 197 LEU A O 1
ATOM 1509 N N . THR A 1 198 ? -13.172 9.519 9.064 1.00 96.88 198 THR A N 1
ATOM 1510 C CA . THR A 1 198 ? -14.131 10.399 9.764 1.00 96.88 198 THR A CA 1
ATOM 1511 C C . THR A 1 198 ? -15.583 10.236 9.326 1.00 96.88 198 THR A C 1
ATOM 1513 O O . THR A 1 198 ? -16.472 10.279 10.172 1.00 96.88 198 THR A O 1
ATOM 1516 N N . LEU A 1 199 ? -15.864 9.955 8.048 1.00 97.62 199 LEU A N 1
ATOM 1517 C CA . LEU A 1 199 ? -17.242 9.857 7.544 1.00 97.62 199 LEU A CA 1
ATOM 1518 C C . LEU A 1 199 ? -18.034 8.757 8.251 1.00 97.62 199 LEU A C 1
ATOM 1520 O O . LEU A 1 199 ? -17.515 7.667 8.469 1.00 97.62 199 LEU A O 1
ATOM 1524 N N . GLU A 1 200 ? -19.306 8.984 8.566 1.00 94.44 200 GLU A N 1
ATOM 1525 C CA . GLU A 1 200 ? -20.139 7.955 9.199 1.00 94.44 200 GLU A CA 1
ATOM 1526 C C . GLU A 1 200 ? -20.279 6.711 8.303 1.00 94.44 200 GLU A C 1
ATOM 1528 O O . GLU A 1 200 ? -20.142 5.584 8.774 1.00 94.44 200 GLU A O 1
ATOM 1533 N N . LYS A 1 201 ? -20.456 6.902 6.992 1.00 94.88 201 LYS A N 1
ATOM 1534 C CA . LYS A 1 201 ? -20.598 5.826 6.000 1.00 94.88 201 LYS A CA 1
ATOM 1535 C C . LYS A 1 201 ? -19.568 6.007 4.876 1.00 94.88 201 LYS A C 1
ATOM 1537 O O . LYS A 1 201 ? -19.915 6.517 3.811 1.00 94.88 201 LYS A O 1
ATOM 1542 N N . PRO A 1 202 ? -18.284 5.665 5.109 1.00 96.75 202 PRO A N 1
ATOM 1543 C CA . PRO A 1 202 ? -17.265 5.776 4.074 1.00 96.75 202 PRO A CA 1
ATOM 1544 C C . PRO A 1 202 ? -17.532 4.760 2.957 1.00 96.75 202 PRO A C 1
ATOM 1546 O O . PRO A 1 202 ? -18.113 3.696 3.186 1.00 96.75 202 PRO A O 1
ATOM 1549 N N . LYS A 1 203 ? -17.082 5.067 1.737 1.00 96.62 203 LYS A N 1
ATOM 1550 C CA . LYS A 1 203 ? -17.095 4.093 0.638 1.00 96.62 203 LYS A CA 1
ATOM 1551 C C . LYS A 1 203 ? -16.118 2.964 0.953 1.00 96.62 203 LYS A C 1
ATOM 1553 O O . LYS A 1 203 ? -15.123 3.170 1.639 1.00 96.62 203 LYS A O 1
ATOM 1558 N N . LEU A 1 204 ? -16.369 1.789 0.382 1.00 96.31 204 LEU A N 1
ATOM 1559 C CA . LEU A 1 204 ? -15.462 0.648 0.531 1.00 96.31 204 LEU A CA 1
ATOM 1560 C C . LEU A 1 204 ? -14.111 0.890 -0.152 1.00 96.31 204 LEU A C 1
ATOM 1562 O O . LEU A 1 204 ? -13.088 0.404 0.322 1.00 96.31 204 LEU A O 1
ATOM 1566 N N . ARG A 1 205 ? -14.119 1.630 -1.270 1.00 96.00 205 ARG A N 1
ATOM 1567 C CA . ARG A 1 205 ? -12.936 1.921 -2.083 1.00 96.00 205 ARG A CA 1
ATOM 1568 C C . ARG A 1 205 ? -12.938 3.355 -2.605 1.00 96.00 205 ARG A C 1
ATOM 1570 O O . ARG A 1 205 ? -13.984 3.858 -3.032 1.00 96.00 205 ARG A O 1
ATOM 1577 N N . TYR A 1 206 ? -11.763 3.977 -2.630 1.00 95.62 206 TYR A N 1
ATOM 1578 C CA . TYR A 1 206 ? -11.535 5.305 -3.196 1.00 95.62 206 TYR A CA 1
ATOM 1579 C C . TYR A 1 206 ? -10.387 5.282 -4.208 1.00 95.62 206 TYR A C 1
ATOM 1581 O O . TYR A 1 206 ? -9.230 5.152 -3.823 1.00 95.62 206 TYR A O 1
ATOM 1589 N N . ILE A 1 207 ? -10.696 5.497 -5.490 1.00 93.81 207 ILE A N 1
ATOM 1590 C CA . ILE A 1 207 ? -9.676 5.728 -6.522 1.00 93.81 207 ILE A CA 1
ATOM 1591 C C . ILE A 1 207 ? -9.237 7.189 -6.459 1.00 93.81 207 ILE A C 1
ATOM 1593 O O . ILE A 1 207 ? -10.053 8.088 -6.677 1.00 93.81 207 ILE A O 1
ATOM 1597 N N . VAL A 1 208 ? -7.949 7.424 -6.203 1.00 92.31 208 VAL A N 1
ATOM 1598 C CA . VAL A 1 208 ? -7.360 8.770 -6.129 1.00 92.31 208 VAL A CA 1
ATOM 1599 C C . VAL A 1 208 ? -6.429 8.971 -7.318 1.00 92.31 208 VAL A C 1
ATOM 1601 O O . VAL A 1 208 ? -5.223 8.737 -7.253 1.00 92.31 208 VAL A O 1
ATOM 1604 N N . ALA A 1 209 ? -7.013 9.378 -8.441 1.00 87.50 209 ALA A N 1
ATOM 1605 C CA . ALA A 1 209 ? -6.297 9.625 -9.686 1.00 87.50 209 ALA A CA 1
ATOM 1606 C C . ALA A 1 209 ? -7.016 10.689 -10.526 1.00 87.50 209 ALA A C 1
ATOM 1608 O O . ALA A 1 209 ? -8.242 10.794 -10.467 1.00 87.50 209 ALA A O 1
ATOM 1609 N N . LYS A 1 210 ? -6.265 11.436 -11.351 1.00 78.38 210 LYS A N 1
ATOM 1610 C CA . LYS A 1 210 ? -6.830 12.448 -12.268 1.00 78.38 210 LYS A CA 1
ATOM 1611 C C . LYS A 1 210 ? -7.890 11.853 -13.205 1.00 78.38 210 LYS A C 1
ATOM 1613 O O . LYS A 1 210 ? -8.954 12.435 -13.363 1.00 78.38 210 LYS A O 1
ATOM 1618 N N . ASN A 1 211 ? -7.645 10.648 -13.723 1.00 78.62 211 ASN A N 1
ATOM 1619 C CA . ASN A 1 211 ? -8.535 9.961 -14.664 1.00 78.62 211 ASN A CA 1
ATOM 1620 C C . ASN A 1 211 ? -9.272 8.784 -14.004 1.00 78.62 211 ASN A C 1
ATOM 1622 O O . ASN A 1 211 ? -9.260 7.663 -14.506 1.00 78.62 211 ASN A O 1
ATOM 1626 N N . SER A 1 212 ? -9.898 9.008 -12.846 1.00 76.81 212 SER A N 1
ATOM 1627 C CA . SER A 1 212 ? -10.558 7.932 -12.082 1.00 76.81 212 SER A CA 1
ATOM 1628 C C . SER A 1 212 ? -11.631 7.157 -12.872 1.00 76.81 212 SER A C 1
ATOM 1630 O O . SER A 1 212 ? -11.853 5.981 -12.591 1.00 76.81 212 SER A O 1
ATOM 1632 N N . PHE A 1 213 ? -12.263 7.773 -13.880 1.00 79.19 213 PHE A N 1
ATOM 1633 C CA . PHE A 1 213 ? -13.229 7.111 -14.764 1.00 79.19 213 PHE A CA 1
ATOM 1634 C C . PHE A 1 213 ? -12.576 6.099 -15.718 1.00 79.19 213 PHE A C 1
ATOM 1636 O O . PHE A 1 213 ? -13.077 4.985 -15.843 1.00 79.19 213 PHE A O 1
ATOM 1643 N N . GLU A 1 214 ? -11.428 6.430 -16.319 1.00 79.94 214 GLU A N 1
ATOM 1644 C CA . GLU A 1 214 ? -10.683 5.505 -17.191 1.00 79.94 214 GLU A CA 1
ATOM 1645 C C . GLU A 1 214 ? -10.294 4.237 -16.426 1.00 79.94 214 GLU A C 1
ATOM 1647 O O . GLU A 1 214 ? -10.529 3.128 -16.896 1.00 79.94 214 GLU A O 1
ATOM 1652 N N . TYR A 1 215 ? -9.797 4.391 -15.195 1.00 80.69 215 TYR A N 1
ATOM 1653 C CA . TYR A 1 215 ? -9.472 3.256 -14.329 1.00 80.69 215 TYR A CA 1
ATOM 1654 C C . TYR A 1 215 ? -10.685 2.368 -14.021 1.00 80.69 215 TYR A C 1
ATOM 1656 O O . TYR A 1 215 ? -10.541 1.151 -13.922 1.00 80.69 215 TYR A O 1
ATOM 1664 N N . ARG A 1 216 ? -11.888 2.945 -13.897 1.00 81.88 216 ARG A N 1
ATOM 1665 C CA . ARG A 1 216 ? -13.123 2.162 -13.720 1.00 81.88 216 ARG A CA 1
ATOM 1666 C C . ARG A 1 216 ? -13.496 1.394 -14.980 1.00 81.88 216 ARG A C 1
ATOM 1668 O O . ARG A 1 216 ? -13.885 0.238 -14.866 1.00 81.88 216 ARG A O 1
ATOM 1675 N N . LEU A 1 217 ? -13.347 1.999 -16.158 1.00 84.12 217 LEU A N 1
ATOM 1676 C CA . LEU A 1 217 ? -13.609 1.320 -17.430 1.00 84.12 217 LEU A CA 1
ATOM 1677 C C . LEU A 1 217 ? -12.659 0.138 -17.650 1.00 84.12 217 LEU A C 1
ATOM 1679 O O . LEU A 1 217 ? -13.097 -0.921 -18.091 1.00 84.12 217 LEU A O 1
ATOM 1683 N N . MET A 1 218 ? -11.386 0.276 -17.268 1.00 84.56 218 MET A N 1
ATOM 1684 C CA . MET A 1 218 ? -10.408 -0.814 -17.372 1.00 84.56 218 MET A CA 1
ATOM 1685 C C . MET A 1 218 ? -10.796 -2.057 -16.563 1.00 84.56 218 MET A C 1
ATOM 1687 O O . MET A 1 218 ? -10.443 -3.158 -16.969 1.00 84.56 218 MET A O 1
ATOM 1691 N N . LYS A 1 219 ? -11.559 -1.907 -15.469 1.00 83.94 219 LYS A N 1
ATOM 1692 C CA . LYS A 1 219 ? -12.086 -3.043 -14.689 1.00 83.94 219 LYS A CA 1
ATOM 1693 C C . LYS A 1 219 ? -13.226 -3.792 -15.399 1.00 83.94 219 LYS A C 1
ATOM 1695 O O . LYS A 1 219 ? -13.549 -4.902 -14.996 1.00 83.94 219 LYS A O 1
ATOM 1700 N N . ILE A 1 220 ? -13.864 -3.178 -16.398 1.00 89.38 220 ILE A N 1
ATOM 1701 C CA . ILE A 1 220 ? -15.050 -3.718 -17.086 1.00 89.38 220 ILE A CA 1
ATOM 1702 C C . ILE A 1 220 ? -14.667 -4.364 -18.422 1.00 89.38 220 ILE A C 1
ATOM 1704 O O . ILE A 1 220 ? -15.332 -5.292 -18.878 1.00 89.38 220 ILE A O 1
ATOM 1708 N N . PHE A 1 221 ? -13.609 -3.876 -19.071 1.00 91.00 221 PHE A N 1
ATOM 1709 C CA . PHE A 1 221 ? -13.199 -4.408 -20.363 1.00 91.00 221 PHE A CA 1
ATOM 1710 C C . PHE A 1 221 ? -12.726 -5.869 -20.284 1.00 91.00 221 PHE A C 1
ATOM 1712 O O . PHE A 1 221 ? -12.076 -6.258 -19.313 1.00 91.00 221 PHE A O 1
ATOM 1719 N N . PRO A 1 222 ? -12.965 -6.673 -21.340 1.00 94.12 222 PRO A N 1
ATOM 1720 C CA . PRO A 1 222 ? -12.376 -8.001 -21.454 1.00 94.12 222 PRO A CA 1
ATOM 1721 C C . PRO A 1 222 ? -10.845 -7.955 -21.392 1.00 94.12 222 PRO A C 1
ATOM 1723 O O . PRO A 1 222 ? -10.223 -7.072 -21.989 1.00 94.12 222 PRO A O 1
ATOM 1726 N N . ALA A 1 223 ? -10.233 -8.953 -20.749 1.00 92.19 223 ALA A N 1
ATOM 1727 C CA . ALA A 1 223 ? -8.781 -9.016 -20.554 1.00 92.19 223 ALA A CA 1
ATOM 1728 C C . ALA A 1 223 ? -7.991 -8.897 -21.871 1.00 92.19 223 ALA A C 1
ATOM 1730 O O . ALA A 1 223 ? -7.062 -8.101 -21.960 1.00 92.19 223 ALA A O 1
ATOM 1731 N N . TRP A 1 224 ? -8.429 -9.576 -22.939 1.00 94.06 224 TRP A N 1
ATOM 1732 C CA . TRP A 1 224 ? -7.773 -9.499 -24.253 1.00 94.06 224 TRP A CA 1
ATOM 1733 C C . TRP A 1 224 ? -7.717 -8.068 -24.816 1.00 94.06 224 TRP A C 1
ATOM 1735 O O . TRP A 1 224 ? -6.768 -7.696 -25.512 1.00 94.06 224 TRP A O 1
ATOM 1745 N N . TYR A 1 225 ? -8.736 -7.250 -24.534 1.00 93.19 225 TYR A N 1
ATOM 1746 C CA . TYR A 1 225 ? -8.798 -5.870 -25.005 1.00 93.19 225 TYR A CA 1
ATOM 1747 C C . TYR A 1 225 ? -7.855 -4.987 -24.192 1.00 93.19 225 TYR A C 1
ATOM 1749 O O . TYR A 1 225 ? -7.107 -4.187 -24.758 1.00 93.19 225 TYR A O 1
ATOM 1757 N N . VAL A 1 226 ? -7.846 -5.184 -22.873 1.00 92.25 226 VAL A N 1
ATOM 1758 C CA . VAL A 1 226 ? -6.904 -4.531 -21.962 1.00 92.25 226 VAL A CA 1
ATOM 1759 C C . VAL A 1 226 ? -5.460 -4.832 -22.372 1.00 92.25 226 VAL A C 1
ATOM 1761 O O . VAL A 1 226 ? -4.678 -3.898 -22.558 1.00 92.25 226 VAL A O 1
ATOM 1764 N N . ASP A 1 227 ? -5.131 -6.096 -22.632 1.00 93.88 227 ASP A N 1
ATOM 1765 C CA . ASP A 1 227 ? -3.797 -6.515 -23.072 1.00 93.88 227 ASP A CA 1
ATOM 1766 C C . ASP A 1 227 ? -3.405 -5.862 -24.398 1.00 93.88 227 ASP A C 1
ATOM 1768 O O . ASP A 1 227 ? -2.287 -5.364 -24.554 1.00 93.88 227 ASP A O 1
ATOM 1772 N N . ARG A 1 228 ? -4.341 -5.764 -25.350 1.00 94.38 228 ARG A N 1
ATOM 1773 C CA . ARG A 1 228 ? -4.104 -5.059 -26.617 1.00 94.38 228 ARG A CA 1
ATOM 1774 C C . ARG A 1 228 ? -3.751 -3.585 -26.393 1.00 94.38 228 ARG A C 1
ATOM 1776 O O . ARG A 1 228 ? -2.849 -3.073 -27.062 1.00 94.38 228 ARG A O 1
ATOM 1783 N N . LEU A 1 229 ? -4.435 -2.899 -25.474 1.00 92.25 229 LEU A N 1
ATOM 1784 C CA . LEU A 1 229 ? -4.137 -1.506 -25.125 1.00 92.25 229 LEU A CA 1
ATOM 1785 C C . LEU A 1 229 ? -2.769 -1.371 -24.444 1.00 92.25 229 LEU A C 1
ATOM 1787 O O . LEU A 1 229 ? -1.991 -0.486 -24.814 1.00 92.25 229 LEU A O 1
ATOM 1791 N N . VAL A 1 230 ? -2.448 -2.267 -23.508 1.00 92.75 230 VAL A N 1
ATOM 1792 C CA . VAL A 1 230 ? -1.150 -2.307 -22.819 1.00 92.75 230 VAL A CA 1
ATOM 1793 C C . VAL A 1 230 ? -0.018 -2.509 -23.822 1.00 92.75 230 VAL A C 1
ATOM 1795 O O . VAL A 1 230 ? 0.902 -1.695 -23.877 1.00 92.75 230 VAL A O 1
ATOM 1798 N N . LEU A 1 231 ? -0.106 -3.529 -24.679 1.00 93.94 231 LEU A N 1
ATOM 1799 C CA . LEU A 1 231 ? 0.916 -3.832 -25.684 1.00 93.94 231 LEU A CA 1
ATOM 1800 C C . LEU A 1 231 ? 1.094 -2.694 -26.692 1.00 93.94 231 LEU A C 1
ATOM 1802 O O . LEU A 1 231 ? 2.222 -2.377 -27.078 1.00 93.94 231 LEU A O 1
ATOM 1806 N N . LYS A 1 232 ? -0.002 -2.039 -27.099 1.00 94.00 232 LYS A N 1
ATOM 1807 C CA . LYS A 1 232 ? 0.069 -0.837 -27.940 1.00 94.00 232 LYS A CA 1
ATOM 1808 C C . LYS A 1 232 ? 0.871 0.260 -27.239 1.00 94.00 232 LYS A C 1
ATOM 1810 O O . LYS A 1 232 ? 1.743 0.858 -27.870 1.00 94.00 232 LYS A O 1
ATOM 1815 N N . LYS A 1 233 ? 0.618 0.490 -25.946 1.00 92.25 233 LYS A N 1
ATOM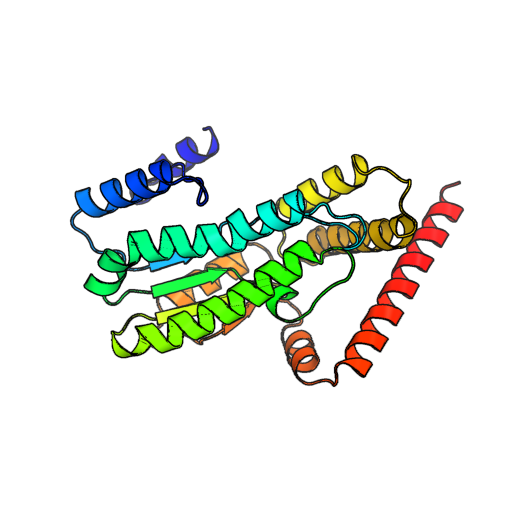 1816 C CA . LYS A 1 233 ? 1.312 1.526 -25.178 1.00 92.25 233 LYS A CA 1
ATOM 1817 C C . LYS A 1 233 ? 2.787 1.205 -24.951 1.00 92.25 233 LYS A C 1
ATOM 1819 O O . LYS A 1 233 ? 3.614 2.097 -25.107 1.00 92.25 233 LYS A O 1
ATOM 1824 N N . VAL A 1 234 ? 3.119 -0.050 -24.643 1.00 92.75 234 VAL A N 1
ATOM 1825 C CA . VAL A 1 234 ? 4.504 -0.539 -24.522 1.00 92.75 234 VAL A CA 1
ATOM 1826 C C . VAL A 1 234 ? 5.275 -0.219 -25.804 1.00 92.75 234 VAL A C 1
ATOM 1828 O O . VAL A 1 234 ? 6.276 0.486 -25.758 1.00 92.75 234 VAL A O 1
ATOM 1831 N N . ARG A 1 235 ? 4.754 -0.632 -26.968 1.00 93.50 235 ARG A N 1
ATOM 1832 C CA . ARG A 1 235 ? 5.395 -0.383 -28.273 1.00 93.50 235 ARG A CA 1
ATOM 1833 C C . ARG A 1 235 ? 5.566 1.105 -28.576 1.00 93.50 235 ARG A C 1
ATOM 1835 O O . ARG A 1 235 ? 6.599 1.503 -29.104 1.00 93.50 235 ARG A O 1
ATOM 1842 N N . GLU A 1 236 ? 4.558 1.921 -28.277 1.00 94.00 236 GLU A N 1
ATOM 1843 C CA . GLU A 1 236 ? 4.609 3.376 -28.458 1.00 94.00 236 GLU A CA 1
ATOM 1844 C C . GLU A 1 236 ? 5.722 4.007 -27.610 1.00 94.00 236 GLU A C 1
ATOM 1846 O O . GLU A 1 236 ? 6.551 4.746 -28.136 1.00 94.00 236 GLU A O 1
ATOM 1851 N N . VAL A 1 237 ? 5.772 3.681 -26.315 1.00 92.50 237 VAL A N 1
ATOM 1852 C CA . VAL A 1 237 ? 6.762 4.223 -25.374 1.00 92.50 237 VAL A CA 1
ATOM 1853 C C . VAL A 1 237 ? 8.178 3.785 -25.745 1.00 92.50 237 VAL A C 1
ATOM 1855 O O . VAL A 1 237 ? 9.072 4.630 -25.787 1.00 92.50 237 VAL A O 1
ATOM 1858 N N . THR A 1 238 ? 8.377 2.509 -26.082 1.00 91.31 238 THR A N 1
ATOM 1859 C CA . THR A 1 238 ? 9.685 1.990 -26.508 1.00 91.31 238 THR A CA 1
ATOM 1860 C C . THR A 1 238 ? 10.177 2.689 -27.779 1.00 91.31 238 THR A C 1
ATOM 1862 O O . THR A 1 238 ? 11.307 3.172 -27.810 1.00 91.31 238 THR A O 1
ATOM 1865 N N . ARG A 1 239 ? 9.318 2.855 -28.797 1.00 92.06 239 ARG A N 1
ATOM 1866 C CA . ARG A 1 239 ? 9.670 3.582 -30.035 1.00 92.06 239 ARG A CA 1
ATOM 1867 C C . ARG A 1 239 ? 10.026 5.047 -29.784 1.00 92.06 239 ARG A C 1
ATOM 1869 O O . ARG A 1 239 ? 10.912 5.586 -30.440 1.00 92.06 239 ARG A O 1
ATOM 1876 N N . LEU A 1 240 ? 9.327 5.717 -28.867 1.00 90.00 240 LEU A N 1
ATOM 1877 C CA . LEU A 1 240 ? 9.634 7.105 -28.508 1.00 90.00 240 LEU A CA 1
ATOM 1878 C C . LEU A 1 240 ? 11.001 7.219 -27.817 1.00 90.00 240 LEU A C 1
ATOM 1880 O O . LEU A 1 240 ? 11.755 8.143 -28.115 1.00 90.00 240 LEU A O 1
ATOM 1884 N N . ALA A 1 241 ? 11.339 6.276 -26.936 1.00 88.12 241 ALA A N 1
ATOM 1885 C CA . ALA A 1 241 ? 12.641 6.242 -26.272 1.00 88.12 241 ALA A CA 1
ATOM 1886 C C . ALA A 1 241 ? 13.797 6.022 -27.269 1.00 88.12 241 ALA A C 1
ATOM 1888 O O . ALA A 1 241 ? 14.833 6.683 -27.172 1.00 88.12 241 ALA A O 1
ATOM 1889 N N . GLU A 1 242 ? 13.603 5.160 -28.272 1.00 87.44 242 GLU A N 1
ATOM 1890 C CA . GLU A 1 242 ? 14.581 4.937 -29.347 1.00 87.44 242 GLU A CA 1
ATOM 1891 C C . GLU A 1 242 ? 14.855 6.206 -30.158 1.00 87.44 242 GLU A C 1
ATOM 1893 O O . GLU A 1 242 ? 16.015 6.572 -30.348 1.00 87.44 242 GLU A O 1
ATOM 1898 N N . LYS A 1 243 ? 13.796 6.902 -30.596 1.00 85.75 243 LYS A N 1
ATOM 1899 C CA . LYS A 1 243 ? 13.924 8.146 -31.370 1.00 85.75 243 LYS A CA 1
ATOM 1900 C C . LYS A 1 243 ? 14.697 9.211 -30.601 1.00 85.75 243 LYS A C 1
ATOM 1902 O O . LYS A 1 243 ? 15.618 9.807 -31.146 1.00 85.75 243 LYS A O 1
ATOM 1907 N N . ASN A 1 244 ? 14.377 9.398 -29.322 1.00 80.38 244 ASN A N 1
ATOM 1908 C CA . ASN A 1 244 ? 15.070 10.373 -28.481 1.00 80.38 244 ASN A CA 1
ATOM 1909 C C . ASN A 1 244 ? 16.555 10.023 -28.297 1.00 80.38 244 ASN A C 1
ATOM 1911 O O . ASN A 1 244 ? 17.391 10.916 -28.279 1.00 80.38 244 ASN A O 1
ATOM 1915 N N . THR A 1 245 ? 16.894 8.733 -28.221 1.00 76.31 245 THR A N 1
ATOM 1916 C CA . THR A 1 245 ? 18.293 8.284 -28.118 1.00 76.31 245 THR A CA 1
ATOM 1917 C C . THR A 1 245 ? 19.070 8.514 -29.419 1.00 76.31 245 THR A C 1
ATOM 1919 O O . THR A 1 245 ? 20.260 8.808 -29.372 1.00 76.31 245 THR A O 1
ATOM 1922 N N . GLN A 1 246 ? 18.414 8.392 -30.578 1.00 67.88 246 GLN A N 1
ATOM 1923 C CA . GLN A 1 246 ? 19.022 8.658 -31.887 1.00 67.88 246 GLN A CA 1
ATOM 1924 C C . GLN A 1 246 ? 19.198 10.154 -32.174 1.00 67.88 246 GLN A C 1
ATOM 1926 O O . GLN A 1 246 ? 20.157 10.515 -32.837 1.00 67.88 246 GLN A O 1
ATOM 1931 N N . SER A 1 247 ? 18.316 11.023 -31.670 1.00 61.38 247 SER A N 1
ATOM 1932 C CA . SER A 1 247 ? 18.426 12.484 -31.834 1.00 61.38 247 SER A CA 1
ATOM 1933 C C . SER A 1 247 ? 19.391 13.166 -30.851 1.00 61.38 247 SER A C 1
ATOM 1935 O O . SER A 1 247 ? 19.634 14.360 -30.981 1.00 61.38 247 SER A O 1
ATOM 1937 N N . SER A 1 248 ? 19.899 12.448 -29.843 1.00 56.09 248 SER A N 1
ATOM 1938 C CA . SER A 1 248 ? 20.894 12.944 -28.872 1.00 56.09 248 SER A CA 1
ATOM 1939 C C . SER A 1 248 ? 22.318 12.429 -29.132 1.00 56.09 248 SER A C 1
ATOM 1941 O O . SER A 1 248 ? 23.199 12.663 -28.305 1.00 56.09 248 SER A O 1
ATOM 1943 N N . LYS A 1 249 ? 22.532 11.712 -30.241 1.00 48.09 249 LYS A N 1
ATOM 1944 C CA . LYS A 1 249 ? 23.844 11.320 -30.770 1.00 48.09 249 LYS A CA 1
ATOM 1945 C C . LYS A 1 249 ? 24.156 12.149 -32.005 1.00 48.09 249 LYS A C 1
ATOM 1947 O O . LYS A 1 249 ? 25.353 12.441 -32.192 1.00 48.09 249 LYS A O 1
#

pLDDT: mean 91.25, std 8.68, range [48.09, 98.81]

Secondary structure (DSSP, 8-state):
-HHHHHHTTSTT-------TT-HHHHHHHHHHHHHHT---SEEEE-------B-TTTS-HHHHHHHHIIIIIIHHHHHHHHHHHHHHTT-EEEEE--GGGTSPPTTBHHHHHHHHHHHHHHHHHHHHHGGGT-EEEEEEE-SB-STHHHHHHHHHHTS-TT-TTHHHHHHHHHHHHHHHHHHPBPHHHHHHHHHHHHH-SS--SEEEESTTHHHHHHHTTS-HHHHHHHHHHHHHHHHHHHHHHHHHT-

Nearest PDB structures (foldseek):
  2jap-assembly1_D  TM=8.516E-01  e=8.165E-14  Streptomyces clavuligerus
  6vsp-assembly1_B  TM=8.118E-01  e=1.989E-10  Serratia marcescens
  4k26-assembly1_A  TM=7.763E-01  e=2.990E-10  Mus musculus
  6xex-assembly1_B  TM=6.850E-01  e=1.671E-10  Serratia marcescens
  6xew-assembly1_A  TM=6.612E-01  e=1.178E-10  Serratia marcescens

Sequence (249 aa):
MRALGALSKNSNITPVQLDVTDREDIAEVKRIIEGKGTGLFGLVNNAGITKAGALMDVSVEDMRAQFEVNLFGVHQITRALFPFILQVKGRIVMMSSDSGFFATPFVGPYCSSKFALEGYADSLRREITPYGVKVVLIEPGRIVTAIWDKGEKSIADAQHHSMFWKEAKALGEYSIRKGKTTGLPPIAVAGIVHQALTLEKPKLRYIVAKNSFEYRLMKIFPAWYVDRLVLKKVREVTRLAEKNTQSSK

Foldseek 3Di:
DVVQVVQVVDVPDHDADDDLLDLVSLVVVLVVCVVVVAFDQEDELPWAAFDFFAPVPDDVVNLVVRLSTLPVSLVSNCVSRVVSNLVVLHEYEHEAALLLQAPAGRRNSNSVSRVVSVVVQVVVQVVCVVSNYYYAYEYEYQEQDCNLVVLVVCLVPDDCPDPCNLLRSLVSVVSSVCSNPVHHYVVQVVVLVVCSRPPPDRDRYHYHHPPVVVSVVLNVDDPVVSVVVSVVVSVVSSVVVVVVVVVVD

Radius of gyration: 19.84 Å; Cα contacts (8 Å, |Δi|>4): 326; chains: 1; bounding box: 44×34×60 Å